Protein AF-A0A960U113-F1 (afdb_monomer_lite)

Secondary structure (DSSP, 8-state):
--HHHHHHHHHHHHHHHHH-TT---EEEE-GGGGGGGGT--S-SEEEETTS-HHHHHHHHHHT--SEEE---SS-HHHHHHHHHHT-SEEEEES--HHHHTT-SEEE---TTS-HHHHHHHHHGGGSTTPPPPPTTGGGGSS-GGGS-S--TT--TT--SEEEEE---SSGGGPPPHHHHHHHHHHHHHSSSPPEEE---STTHHHHHHHHHHH--TTEEE-TTT--HHHHHHHHTTEEEEEE-SSGGGG-

pLDDT: mean 89.94, std 7.11, range [62.16, 97.88]

Sequence (251 aa):
GGMGDLLLLLPAAIRVKRALPDARLTLVGERRNRAVTSFTSVFDEVLCYDDGPIKFLRELRRRQFDVVVDTEQFHYSSSIFALLSGAPVRIGFKIMPARNELYTHLVDYPMDRHETRAFEGLIEPLCEGAARVSNEDFRGLIDTSKLPEEVPGLTNDDRGLLTVFPYGGAREKAWPAGRWAEIVRRLLASGEGTVVLVGGGDSSELARDVMQAVNDPRVVNLVDRLSLAQTAAVLARTALYVGCDTGVTHL

Radius of gyration: 20.35 Å; chains: 1; bounding box: 47×38×55 Å

Structure (mmCIF, N/CA/C/O backbone):
data_AF-A0A960U113-F1
#
_entry.id   AF-A0A960U113-F1
#
loop_
_atom_site.group_PDB
_atom_site.id
_atom_site.type_symbol
_atom_site.label_atom_id
_atom_site.label_alt_id
_atom_site.label_comp_id
_atom_site.label_asym_id
_atom_site.label_entity_id
_atom_site.label_seq_id
_atom_site.pdbx_PDB_ins_code
_atom_site.Cartn_x
_atom_site.Cartn_y
_atom_site.Cartn_z
_atom_site.occupancy
_atom_site.B_iso_or_equiv
_atom_site.auth_seq_id
_atom_site.auth_comp_id
_atom_site.auth_asym_id
_atom_site.auth_atom_id
_atom_site.pdbx_PDB_model_num
ATOM 1 N N . GLY A 1 1 ? -0.681 5.224 7.755 1.00 73.81 1 GLY A N 1
ATOM 2 C CA . GLY A 1 1 ? 0.338 4.578 6.904 1.00 73.81 1 GLY A CA 1
ATOM 3 C C . GLY A 1 1 ? 0.194 4.878 5.417 1.00 73.81 1 GLY A C 1
ATOM 4 O O . GLY A 1 1 ? -0.863 5.299 4.947 1.00 73.81 1 GLY A O 1
ATOM 5 N N . GLY A 1 2 ? 1.289 4.684 4.682 1.00 82.75 2 GLY A N 1
ATOM 6 C CA . GLY A 1 2 ? 1.352 4.808 3.225 1.00 82.75 2 GLY A CA 1
ATOM 7 C C . GLY A 1 2 ? 0.784 3.584 2.496 1.00 82.75 2 GLY A C 1
ATOM 8 O O . GLY A 1 2 ? 0.116 2.734 3.078 1.00 82.75 2 GLY A O 1
ATOM 9 N N . MET A 1 3 ? 1.049 3.482 1.191 1.00 84.38 3 MET A N 1
ATOM 10 C CA . MET A 1 3 ? 0.598 2.343 0.378 1.00 84.38 3 MET A CA 1
ATOM 11 C C . MET A 1 3 ? 1.260 1.018 0.786 1.00 84.38 3 MET A C 1
ATOM 13 O O . MET A 1 3 ? 0.583 -0.004 0.792 1.00 84.38 3 MET A O 1
ATOM 17 N N . GLY A 1 4 ? 2.547 1.043 1.155 1.00 87.44 4 GLY A N 1
ATOM 18 C CA . GLY A 1 4 ? 3.269 -0.144 1.628 1.00 87.44 4 GLY A CA 1
ATOM 19 C C . GLY A 1 4 ? 2.614 -0.744 2.869 1.00 87.44 4 GLY A C 1
ATOM 20 O O . GLY A 1 4 ? 2.205 -1.897 2.838 1.00 87.44 4 GLY A O 1
ATOM 21 N N . ASP A 1 5 ? 2.387 0.070 3.904 1.00 89.81 5 ASP A N 1
ATOM 22 C CA . ASP A 1 5 ? 1.706 -0.366 5.133 1.00 89.81 5 ASP A CA 1
ATOM 23 C C . ASP A 1 5 ? 0.333 -0.984 4.845 1.00 89.81 5 ASP A C 1
ATOM 25 O O . ASP A 1 5 ? -0.037 -1.999 5.428 1.00 89.81 5 ASP A O 1
ATOM 29 N N . LEU A 1 6 ? -0.419 -0.407 3.903 1.00 89.69 6 LEU A N 1
ATOM 30 C CA . LEU A 1 6 ? -1.721 -0.937 3.512 1.00 89.69 6 LEU A CA 1
ATOM 31 C C . LEU A 1 6 ? -1.620 -2.317 2.846 1.00 89.69 6 LEU A C 1
ATOM 33 O O . LEU A 1 6 ? -2.443 -3.183 3.132 1.00 89.69 6 LEU A O 1
ATOM 37 N N . LEU A 1 7 ? -0.623 -2.545 1.987 1.00 88.88 7 LEU A N 1
ATOM 38 C CA . LEU A 1 7 ? -0.368 -3.865 1.398 1.00 88.88 7 LEU A CA 1
ATOM 39 C C . LEU A 1 7 ? 0.046 -4.875 2.474 1.00 88.88 7 LEU A C 1
ATOM 41 O O . LEU A 1 7 ? -0.446 -6.003 2.488 1.00 88.88 7 LEU A O 1
ATOM 45 N N . LEU A 1 8 ? 0.868 -4.445 3.434 1.00 89.94 8 LEU A N 1
ATOM 46 C CA . LEU A 1 8 ? 1.281 -5.261 4.576 1.00 89.94 8 LEU A CA 1
ATOM 47 C C . LEU A 1 8 ? 0.130 -5.571 5.548 1.00 89.94 8 LEU A C 1
ATOM 49 O O . LEU A 1 8 ? 0.218 -6.558 6.281 1.00 89.94 8 LEU A O 1
ATOM 53 N N . LEU A 1 9 ? -0.944 -4.773 5.531 1.00 91.75 9 LEU A N 1
ATOM 54 C CA . LEU A 1 9 ? -2.175 -4.975 6.300 1.00 91.75 9 LEU A CA 1
ATOM 55 C C . LEU A 1 9 ? -3.132 -5.998 5.661 1.00 91.75 9 LEU A C 1
ATOM 57 O O . LEU A 1 9 ? -3.927 -6.611 6.379 1.00 91.75 9 LEU A O 1
ATOM 61 N N . LEU A 1 10 ? -3.072 -6.222 4.342 1.00 90.44 10 LEU A N 1
ATOM 62 C CA . LEU A 1 10 ? -4.001 -7.125 3.640 1.00 90.44 10 LEU A CA 1
ATOM 63 C C . LEU A 1 10 ? -4.072 -8.546 4.233 1.00 90.44 10 LEU A C 1
ATOM 65 O O . LEU A 1 10 ? -5.190 -9.038 4.405 1.00 90.44 10 LEU A O 1
ATOM 69 N N . PRO A 1 11 ? -2.954 -9.200 4.615 1.00 88.94 11 PRO A N 1
ATOM 70 C CA . PRO A 1 11 ? -2.995 -10.494 5.300 1.00 88.94 11 PRO A CA 1
ATOM 71 C C . PRO A 1 11 ? -3.867 -10.475 6.562 1.00 88.94 11 PRO A C 1
ATOM 73 O O . PRO A 1 11 ? -4.734 -11.330 6.747 1.00 88.94 11 PRO A O 1
ATOM 76 N N . ALA A 1 12 ? -3.692 -9.464 7.414 1.00 91.06 12 ALA A N 1
ATOM 77 C CA . ALA A 1 12 ? -4.476 -9.320 8.634 1.00 91.06 12 ALA A CA 1
ATOM 78 C C . ALA A 1 12 ? -5.967 -9.118 8.311 1.00 91.06 12 ALA A C 1
ATOM 80 O O . ALA A 1 12 ? -6.813 -9.799 8.889 1.00 91.06 12 ALA A O 1
ATOM 81 N N . ALA A 1 13 ? -6.296 -8.267 7.333 1.00 91.94 13 ALA A N 1
ATOM 82 C CA . ALA A 1 13 ? -7.678 -8.038 6.906 1.00 91.94 13 ALA A CA 1
ATOM 83 C C . ALA A 1 13 ? -8.359 -9.317 6.374 1.00 91.94 13 ALA A C 1
ATOM 85 O O . ALA A 1 13 ? -9.514 -9.593 6.701 1.00 91.94 13 ALA A O 1
ATOM 86 N N . ILE A 1 14 ? -7.641 -10.143 5.608 1.00 89.06 14 ILE A N 1
ATOM 87 C CA . ILE A 1 14 ? -8.163 -11.427 5.113 1.00 89.06 14 ILE A CA 1
ATOM 88 C C . ILE A 1 14 ? -8.381 -12.409 6.250 1.00 89.06 14 ILE A C 1
ATOM 90 O O . ILE A 1 14 ? -9.388 -13.115 6.259 1.00 89.06 14 ILE A O 1
ATOM 94 N N . ARG A 1 15 ? -7.470 -12.456 7.227 1.00 90.19 15 ARG A N 1
ATOM 95 C CA . ARG A 1 15 ? -7.655 -13.305 8.404 1.00 90.19 15 ARG A CA 1
ATOM 96 C C . ARG A 1 15 ? -8.909 -12.911 9.181 1.00 90.19 15 ARG A C 1
ATOM 98 O O . ARG A 1 15 ? -9.653 -13.806 9.569 1.00 90.19 15 ARG A O 1
ATOM 105 N N . VAL A 1 16 ? -9.196 -11.612 9.308 1.00 92.88 16 VAL A N 1
ATOM 106 C CA . VAL A 1 16 ? -10.465 -11.141 9.888 1.00 92.88 16 VAL A CA 1
ATOM 107 C C . VAL A 1 16 ? -11.656 -11.641 9.070 1.00 92.88 16 VAL A C 1
ATOM 109 O O . VAL A 1 16 ? -12.562 -12.223 9.651 1.00 92.88 16 VAL A O 1
ATOM 112 N N . LYS A 1 17 ? -11.652 -11.508 7.736 1.00 90.12 17 LYS A N 1
ATOM 113 C CA . LYS A 1 17 ? -12.734 -12.044 6.881 1.00 90.12 17 LYS A CA 1
ATOM 114 C C . LYS A 1 17 ? -12.884 -13.568 6.975 1.00 90.12 17 LYS A C 1
ATOM 116 O O . LYS A 1 17 ? -13.991 -14.071 6.864 1.00 90.12 17 LYS A O 1
ATOM 121 N N . ARG A 1 18 ? -11.800 -14.321 7.188 1.00 88.56 18 ARG A N 1
ATOM 122 C CA . ARG A 1 18 ? -11.860 -15.781 7.400 1.00 88.56 18 ARG A CA 1
ATOM 123 C C . ARG A 1 18 ? -12.454 -16.139 8.761 1.00 88.56 18 ARG A C 1
ATOM 125 O O . ARG A 1 18 ? -13.239 -17.076 8.843 1.00 88.56 18 ARG A O 1
ATOM 132 N N . ALA A 1 19 ? -12.065 -15.415 9.808 1.00 91.44 19 ALA A N 1
ATOM 133 C CA . ALA A 1 19 ? -12.567 -15.620 11.164 1.00 91.44 19 ALA A CA 1
ATOM 134 C C . ALA A 1 19 ? -14.031 -15.174 11.310 1.00 91.44 19 ALA A C 1
ATOM 136 O O . ALA A 1 19 ? -14.809 -15.806 12.018 1.00 91.44 19 ALA A O 1
ATOM 137 N N . LEU A 1 20 ? -14.397 -14.093 10.618 1.00 93.12 20 LEU A N 1
ATOM 138 C CA . LEU A 1 20 ? -15.696 -13.433 10.680 1.00 93.12 20 LEU A CA 1
ATOM 139 C C . LEU A 1 20 ? -16.220 -13.180 9.249 1.00 93.12 20 LEU A C 1
ATOM 141 O O . LEU A 1 20 ? -16.143 -12.048 8.762 1.00 93.12 20 LEU A O 1
ATOM 145 N N . PRO A 1 21 ? -16.751 -14.207 8.554 1.00 91.31 21 PRO A N 1
ATOM 146 C CA . PRO A 1 21 ? -17.166 -14.101 7.147 1.00 91.31 21 PRO A CA 1
ATOM 147 C C . PRO A 1 21 ? -18.216 -13.023 6.869 1.00 91.31 21 PRO A C 1
ATOM 149 O O . PRO A 1 21 ? -18.162 -12.360 5.833 1.00 91.31 21 PRO A O 1
ATOM 152 N N . ASP A 1 22 ? -19.125 -12.803 7.819 1.00 94.25 22 ASP A N 1
ATOM 153 C CA . ASP A 1 22 ? -20.212 -11.827 7.696 1.00 94.25 22 ASP A CA 1
ATOM 154 C C . ASP A 1 22 ? -19.804 -10.409 8.134 1.00 94.25 22 ASP A C 1
ATOM 156 O O . ASP A 1 22 ? -20.589 -9.464 8.016 1.00 94.25 22 ASP A O 1
ATOM 160 N N . ALA A 1 23 ? -18.582 -10.224 8.650 1.00 94.75 23 ALA A N 1
ATOM 161 C CA . ALA A 1 23 ? -18.126 -8.915 9.099 1.00 94.75 23 ALA A CA 1
ATOM 162 C C . ALA A 1 23 ? -17.926 -7.967 7.915 1.00 94.75 23 ALA A C 1
ATOM 164 O O . ALA A 1 23 ? -17.256 -8.294 6.932 1.00 94.75 23 ALA A O 1
ATOM 165 N N . ARG A 1 24 ? -18.441 -6.741 8.039 1.00 96.06 24 ARG A N 1
ATOM 166 C CA . ARG A 1 24 ? -18.187 -5.660 7.084 1.00 96.06 24 ARG A CA 1
ATOM 167 C C . ARG A 1 24 ? -16.920 -4.901 7.470 1.00 96.06 24 ARG A C 1
ATOM 169 O O . ARG A 1 24 ? -16.885 -4.215 8.489 1.00 96.06 24 ARG A O 1
ATOM 176 N N . LEU A 1 25 ? -15.894 -4.972 6.632 1.00 96.06 25 LEU A N 1
ATOM 177 C CA . LEU A 1 25 ? -14.614 -4.302 6.822 1.00 96.06 25 LEU A CA 1
ATOM 178 C C . LEU A 1 25 ? -14.610 -2.959 6.086 1.00 96.06 25 LEU A C 1
ATOM 180 O O . LEU A 1 25 ? -14.693 -2.898 4.861 1.00 96.06 25 LEU A O 1
ATOM 184 N N . THR A 1 26 ? -14.476 -1.869 6.843 1.00 96.56 26 THR A N 1
ATOM 185 C CA . THR A 1 26 ? -14.252 -0.525 6.290 1.00 96.56 26 THR A CA 1
ATOM 186 C C . THR A 1 26 ? -12.805 -0.112 6.522 1.00 96.56 26 THR A C 1
ATOM 188 O O . THR A 1 26 ? -12.365 -0.034 7.666 1.00 96.56 26 THR A O 1
ATOM 191 N N . LEU A 1 27 ? -12.082 0.211 5.452 1.00 95.94 27 LEU A N 1
ATOM 192 C CA . LEU A 1 27 ? -10.762 0.826 5.543 1.00 95.94 27 LEU A CA 1
ATOM 193 C C . LEU A 1 27 ? -10.909 2.331 5.788 1.00 95.94 27 LEU A C 1
ATOM 195 O O . LEU A 1 27 ? -11.550 3.028 5.001 1.00 95.94 27 LEU A O 1
ATOM 199 N N . VAL A 1 28 ? -10.281 2.848 6.841 1.00 95.38 28 VAL A N 1
ATOM 200 C CA . VAL A 1 28 ? -10.133 4.293 7.059 1.00 95.38 28 VAL A CA 1
ATOM 201 C C . VAL A 1 28 ? -8.733 4.715 6.615 1.00 95.38 28 VAL A C 1
ATOM 203 O O . VAL A 1 28 ? -7.749 4.145 7.072 1.00 95.38 28 VAL A O 1
ATOM 206 N N . GLY A 1 29 ? -8.630 5.702 5.724 1.00 93.94 29 GLY A N 1
ATOM 207 C CA . GLY A 1 29 ? -7.343 6.145 5.172 1.00 93.94 29 GLY A CA 1
ATOM 208 C C . GLY A 1 29 ? -7.440 7.453 4.392 1.00 93.94 29 GLY A C 1
ATOM 209 O O . GLY A 1 29 ? -8.393 8.208 4.560 1.00 93.94 29 GLY A O 1
ATOM 210 N N . GLU A 1 30 ? -6.472 7.724 3.523 1.00 92.75 30 GLU A N 1
ATOM 211 C CA . GLU A 1 30 ? -6.478 8.881 2.616 1.00 92.75 30 GLU A CA 1
ATOM 212 C C . GLU A 1 30 ? -7.134 8.533 1.278 1.00 92.75 30 GLU A C 1
ATOM 214 O O . GLU A 1 30 ? -7.287 7.358 0.930 1.00 92.75 30 GLU A O 1
ATOM 219 N N . ARG A 1 31 ? -7.466 9.535 0.456 1.00 91.44 31 ARG A N 1
ATOM 220 C CA . ARG A 1 31 ? -7.994 9.320 -0.903 1.00 91.44 31 ARG A CA 1
ATOM 221 C C . ARG A 1 31 ? -7.093 8.421 -1.736 1.00 91.44 31 ARG A C 1
ATOM 223 O O . ARG A 1 31 ? -7.595 7.569 -2.467 1.00 91.44 31 ARG A O 1
ATOM 230 N N . ARG A 1 32 ? -5.770 8.556 -1.590 1.00 87.12 32 ARG A N 1
ATOM 231 C CA . ARG A 1 32 ? -4.799 7.696 -2.288 1.00 87.12 32 ARG A CA 1
ATOM 232 C C . ARG A 1 32 ? -4.942 6.216 -1.927 1.00 87.12 32 ARG A C 1
ATOM 234 O O . ARG A 1 32 ? -4.656 5.367 -2.762 1.00 87.12 32 ARG A O 1
ATOM 241 N N . ASN A 1 33 ? -5.430 5.891 -0.727 1.00 89.31 33 ASN A N 1
ATOM 242 C CA . ASN A 1 33 ? -5.651 4.508 -0.313 1.00 89.31 33 ASN A CA 1
ATOM 243 C C . ASN A 1 33 ? -6.887 3.887 -0.976 1.00 89.31 33 ASN A C 1
ATOM 245 O O . ASN A 1 33 ? -6.958 2.664 -1.046 1.00 89.31 33 ASN A O 1
ATOM 249 N N . ARG A 1 34 ? -7.826 4.678 -1.533 1.00 90.00 34 ARG A N 1
ATOM 250 C CA . ARG A 1 34 ? -8.970 4.129 -2.293 1.00 90.00 34 ARG A CA 1
ATOM 251 C C . ARG A 1 34 ? -8.518 3.254 -3.451 1.00 90.00 34 ARG A C 1
ATOM 253 O O . ARG A 1 34 ? -9.199 2.293 -3.773 1.00 90.00 34 ARG A O 1
ATOM 260 N N . ALA A 1 35 ? -7.364 3.557 -4.041 1.00 86.62 35 ALA A N 1
ATOM 261 C CA . ALA A 1 35 ? -6.828 2.790 -5.152 1.00 86.62 35 ALA A CA 1
ATOM 262 C C . ALA A 1 35 ? -6.578 1.310 -4.801 1.00 86.62 35 ALA A C 1
ATOM 264 O O . ALA A 1 35 ? -6.550 0.489 -5.710 1.00 86.62 35 ALA A O 1
ATOM 265 N N . VAL A 1 36 ? -6.480 0.938 -3.516 1.00 84.44 36 VAL A N 1
ATOM 266 C CA . VAL A 1 36 ? -6.348 -0.467 -3.098 1.00 84.44 36 VAL A CA 1
ATOM 267 C C . VAL A 1 36 ? -7.521 -1.331 -3.572 1.00 84.44 36 VAL A C 1
ATOM 269 O O . VAL A 1 36 ? -7.334 -2.482 -3.950 1.00 84.44 36 VAL A O 1
ATOM 272 N N . THR A 1 37 ? -8.736 -0.774 -3.638 1.00 84.62 37 THR A N 1
ATOM 273 C CA . THR A 1 37 ? -9.937 -1.534 -4.024 1.00 84.62 37 THR A CA 1
ATOM 274 C C . THR A 1 37 ? -9.925 -1.965 -5.489 1.00 84.62 37 THR A C 1
ATOM 276 O O . THR A 1 37 ? -10.708 -2.833 -5.877 1.00 84.62 37 THR A O 1
ATOM 279 N N . SER A 1 38 ? -9.026 -1.392 -6.298 1.00 84.00 38 SER A N 1
ATOM 280 C CA . SER A 1 38 ? -8.829 -1.798 -7.692 1.00 84.00 38 SER A CA 1
ATOM 281 C C . SER A 1 38 ? -8.214 -3.189 -7.832 1.00 84.00 38 SER A C 1
ATOM 283 O O . SER A 1 38 ? -8.327 -3.787 -8.893 1.00 84.00 38 SER A O 1
ATOM 285 N N . PHE A 1 39 ? -7.609 -3.725 -6.771 1.00 84.25 39 PHE A N 1
ATOM 286 C CA . PHE A 1 39 ? -6.928 -5.016 -6.815 1.00 84.25 39 PHE A CA 1
ATOM 287 C C . PHE A 1 39 ? -7.182 -5.896 -5.589 1.00 84.25 39 PHE A C 1
ATOM 289 O O . PHE A 1 39 ? -6.603 -6.965 -5.477 1.00 84.25 39 PHE A O 1
ATOM 296 N N . THR A 1 40 ? -8.056 -5.501 -4.662 1.00 86.69 40 THR A N 1
ATOM 297 C CA . THR A 1 40 ? -8.522 -6.388 -3.587 1.00 86.69 40 THR A CA 1
ATOM 298 C C . THR A 1 40 ? -10.006 -6.174 -3.302 1.00 86.69 40 THR A C 1
ATOM 300 O O . THR A 1 40 ? -10.554 -5.093 -3.518 1.00 86.69 40 THR A O 1
ATOM 303 N N . SER A 1 41 ? -10.689 -7.224 -2.856 1.00 87.50 41 SER A N 1
ATOM 304 C CA . SER A 1 41 ? -12.091 -7.211 -2.407 1.00 87.50 41 SER A CA 1
ATOM 305 C C . SER A 1 41 ? -12.235 -7.340 -0.889 1.00 87.50 41 SER A C 1
ATOM 307 O O . SER A 1 41 ? -13.357 -7.401 -0.399 1.00 87.50 41 SER A O 1
ATOM 309 N N . VAL A 1 42 ? -11.129 -7.385 -0.135 1.00 89.94 42 VAL A N 1
ATOM 310 C CA . VAL A 1 42 ? -11.179 -7.649 1.314 1.00 89.94 42 VAL A CA 1
ATOM 311 C C . VAL A 1 42 ? -11.918 -6.557 2.098 1.00 89.94 42 VAL A C 1
ATOM 313 O O . VAL A 1 42 ? -12.576 -6.849 3.096 1.00 89.94 42 VAL A O 1
ATOM 316 N N . PHE A 1 43 ? -11.829 -5.308 1.637 1.00 93.06 43 PHE A N 1
ATOM 317 C CA . PHE A 1 43 ? -12.534 -4.172 2.221 1.00 93.06 43 PHE A CA 1
ATOM 318 C C . PHE A 1 43 ? -13.830 -3.917 1.455 1.00 93.06 43 PHE A C 1
ATOM 320 O O . PHE A 1 43 ? -13.805 -3.668 0.250 1.00 93.06 43 PHE A O 1
ATOM 327 N N . ASP A 1 44 ? -14.953 -3.910 2.168 1.00 93.62 44 ASP A N 1
ATOM 328 C CA . ASP A 1 44 ? -16.267 -3.601 1.600 1.00 93.62 44 ASP A CA 1
ATOM 329 C C . ASP A 1 44 ? -16.405 -2.106 1.290 1.00 93.62 44 ASP A C 1
ATOM 331 O O . ASP A 1 44 ? -17.213 -1.695 0.458 1.00 93.62 44 ASP A O 1
ATOM 335 N N . GLU A 1 45 ? -15.636 -1.267 1.988 1.00 93.56 45 GLU A N 1
ATOM 336 C CA . GLU A 1 45 ? -15.686 0.176 1.817 1.00 93.56 45 GLU A CA 1
ATOM 337 C C . GLU A 1 45 ? -14.389 0.877 2.226 1.00 93.56 45 GLU A C 1
ATOM 339 O O . GLU A 1 45 ? -13.665 0.414 3.106 1.00 93.56 45 GLU A O 1
ATOM 344 N N . VAL A 1 46 ? -14.134 2.045 1.629 1.00 94.75 46 VAL A N 1
ATOM 345 C CA . VAL A 1 46 ? -13.064 2.960 2.045 1.00 94.75 46 VAL A CA 1
ATOM 346 C C . VAL A 1 46 ? -13.661 4.301 2.461 1.00 94.75 46 VAL A C 1
ATOM 348 O O . VAL A 1 46 ? -14.341 4.967 1.669 1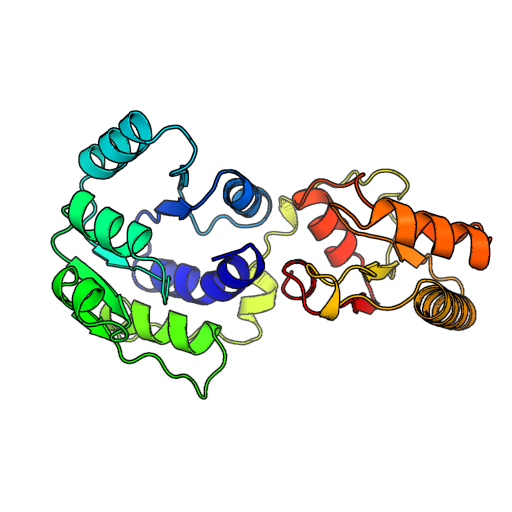.00 94.75 46 VAL A O 1
ATOM 351 N N . LEU A 1 47 ? -13.380 4.716 3.693 1.00 95.19 47 LEU A N 1
ATOM 352 C CA . LEU A 1 47 ? -13.752 6.010 4.247 1.00 95.19 47 LEU A CA 1
ATOM 353 C C . LEU A 1 47 ? -12.506 6.897 4.351 1.00 95.19 47 LEU A C 1
ATOM 355 O O . LEU A 1 47 ? -11.583 6.603 5.108 1.00 95.19 47 LEU A O 1
ATOM 359 N N . CYS A 1 48 ? -12.487 7.995 3.597 1.00 95.31 48 CYS A N 1
ATOM 360 C CA . CYS A 1 48 ? -11.316 8.861 3.518 1.00 95.31 48 CYS A CA 1
ATOM 361 C C . CYS A 1 48 ? -11.414 10.049 4.474 1.00 95.31 48 CYS A C 1
ATOM 363 O O . CYS A 1 48 ? -12.388 10.804 4.422 1.00 95.31 48 CYS A O 1
ATOM 365 N N . TYR A 1 49 ? -10.414 10.236 5.336 1.00 93.69 49 TYR A N 1
ATOM 366 C CA . TYR A 1 49 ? -10.418 11.343 6.302 1.00 93.69 49 TYR A CA 1
ATOM 367 C C . TYR A 1 49 ? -10.087 12.702 5.671 1.00 93.69 49 TYR A C 1
ATOM 369 O O . TYR A 1 49 ? -10.460 13.749 6.199 1.00 93.69 49 TYR A O 1
ATOM 377 N N . ASP A 1 50 ? -9.447 12.694 4.505 1.00 93.69 50 ASP A N 1
ATOM 378 C CA . ASP A 1 50 ? -9.133 13.856 3.676 1.00 93.69 50 ASP A CA 1
ATOM 379 C C . ASP A 1 50 ? -10.276 14.237 2.707 1.00 93.69 50 ASP A C 1
ATOM 381 O O . ASP A 1 50 ? -10.162 15.220 1.978 1.00 93.69 50 ASP A O 1
ATOM 385 N N . ASP A 1 51 ? -11.440 13.565 2.740 1.00 91.25 51 ASP A N 1
ATOM 386 C CA . ASP A 1 51 ? -12.680 13.963 2.026 1.00 91.25 51 ASP A CA 1
ATOM 387 C C . ASP A 1 51 ? -13.452 15.118 2.706 1.00 91.25 51 ASP A C 1
ATOM 389 O O . ASP A 1 51 ? -14.597 15.420 2.356 1.00 91.25 51 ASP A O 1
ATOM 393 N N . GLY A 1 52 ? -12.812 15.785 3.666 1.00 93.12 52 GLY A N 1
ATOM 394 C CA . GLY A 1 52 ? -13.360 16.885 4.450 1.00 93.12 52 GLY A CA 1
ATOM 395 C C . GLY A 1 52 ? -13.701 16.440 5.879 1.00 93.12 52 GLY A C 1
ATOM 396 O O . GLY A 1 52 ? -14.487 15.506 6.058 1.00 93.12 52 GLY A O 1
ATOM 397 N N . PRO A 1 53 ? -13.179 17.122 6.915 1.00 90.75 53 PRO A N 1
ATOM 398 C CA . PRO A 1 53 ? -13.195 16.616 8.291 1.00 90.75 53 PRO A CA 1
ATOM 399 C C . PRO A 1 53 ? -14.608 16.440 8.860 1.00 90.75 53 PRO A C 1
ATOM 401 O O . PRO A 1 53 ? -14.901 15.429 9.490 1.00 90.75 53 PRO A O 1
ATOM 404 N N . ILE A 1 54 ? -15.522 17.379 8.591 1.00 94.38 54 ILE A N 1
ATOM 405 C CA . ILE A 1 54 ? -16.908 17.314 9.088 1.00 94.38 54 ILE A CA 1
ATOM 406 C C . ILE A 1 54 ? -17.654 16.131 8.462 1.00 94.38 54 ILE A C 1
ATOM 408 O O . ILE A 1 54 ? -18.329 15.374 9.160 1.00 94.38 54 ILE A O 1
ATOM 412 N N . LYS A 1 55 ? -17.516 15.956 7.142 1.00 95.19 55 LYS A N 1
ATOM 413 C CA . LYS A 1 55 ? -18.136 14.848 6.408 1.00 95.19 55 LYS A CA 1
ATOM 414 C C . LYS A 1 55 ? -17.597 13.514 6.914 1.00 95.19 55 LYS A C 1
ATOM 416 O O . LYS A 1 55 ? -18.389 12.627 7.219 1.00 95.19 55 LYS A O 1
ATOM 421 N N . PHE A 1 56 ? -16.276 13.400 7.040 1.00 96.25 56 PHE A N 1
ATOM 422 C CA . PHE A 1 56 ? -15.616 12.208 7.555 1.00 96.25 56 PHE A CA 1
ATOM 423 C C . PHE A 1 56 ? -16.125 11.833 8.950 1.00 96.25 56 PHE A C 1
ATOM 425 O O . PHE A 1 56 ? -16.628 10.728 9.122 1.00 96.25 56 PHE A O 1
ATOM 432 N N . LEU A 1 57 ? -16.080 12.756 9.917 1.00 95.38 57 LEU A N 1
ATOM 433 C CA . LEU A 1 57 ? -16.514 12.489 11.293 1.00 95.38 57 LEU A CA 1
ATOM 434 C C . LEU A 1 57 ? -17.998 12.112 11.376 1.00 95.38 57 LEU A C 1
ATOM 436 O O . LEU A 1 57 ? -18.368 11.209 12.128 1.00 95.38 57 LEU A O 1
ATOM 440 N N . ARG A 1 58 ? -18.848 12.760 10.570 1.00 95.56 58 ARG A N 1
ATOM 441 C CA . ARG A 1 58 ? -20.274 12.427 10.490 1.00 95.56 58 ARG A CA 1
ATOM 442 C C . ARG A 1 58 ? -20.486 11.001 9.984 1.00 95.56 58 ARG A C 1
ATOM 444 O O . ARG A 1 58 ? -21.247 10.255 10.592 1.00 95.56 58 ARG A O 1
ATOM 451 N N . GLU A 1 59 ? -19.825 10.614 8.892 1.00 96.19 59 GLU A N 1
ATOM 452 C CA . GLU A 1 59 ? -19.937 9.250 8.362 1.00 96.19 59 GLU A CA 1
ATOM 453 C C . GLU A 1 59 ? -19.308 8.217 9.301 1.00 96.19 59 GLU A C 1
ATOM 455 O O . GLU A 1 59 ? -19.878 7.143 9.475 1.00 96.19 59 GLU A O 1
ATOM 460 N N . LEU A 1 60 ? -18.185 8.546 9.944 1.00 96.25 60 LEU A N 1
ATOM 461 C CA . LEU A 1 60 ? -17.506 7.688 10.912 1.00 96.25 60 LEU A CA 1
ATOM 462 C C . LEU A 1 60 ? -18.430 7.337 12.087 1.00 96.25 60 LEU A C 1
ATOM 464 O O . LEU A 1 60 ? -18.578 6.164 12.418 1.00 96.25 60 LEU A O 1
ATOM 468 N N . ARG A 1 61 ? -19.105 8.334 12.678 1.00 95.12 61 ARG A N 1
ATOM 469 C CA . ARG A 1 61 ? -20.021 8.118 13.810 1.00 95.12 61 ARG A CA 1
ATOM 470 C C . ARG A 1 61 ? -21.317 7.419 13.394 1.00 95.12 61 ARG A C 1
ATOM 472 O O . ARG A 1 61 ? -21.820 6.575 14.130 1.00 95.12 61 ARG A O 1
ATOM 479 N N . ARG A 1 62 ? -21.862 7.754 12.217 1.00 96.19 62 ARG A N 1
ATOM 480 C CA . ARG A 1 62 ? -23.148 7.223 11.725 1.00 96.19 62 ARG A CA 1
ATOM 481 C C . ARG A 1 62 ? -23.118 5.717 11.455 1.00 96.19 62 ARG A C 1
ATOM 483 O O . ARG A 1 62 ? -24.164 5.083 11.498 1.00 96.19 62 ARG A O 1
ATOM 490 N N . ARG A 1 63 ? -21.946 5.153 11.159 1.00 94.44 63 ARG A N 1
ATOM 491 C CA . ARG A 1 63 ? -21.782 3.727 10.828 1.00 94.44 63 ARG A CA 1
ATOM 492 C C . ARG A 1 63 ? -21.902 2.783 12.015 1.00 94.44 63 ARG A C 1
ATOM 494 O O . ARG A 1 63 ? -22.119 1.607 11.773 1.00 94.44 63 ARG A O 1
ATOM 501 N N . GLN A 1 64 ? -21.765 3.288 13.244 1.00 95.12 64 GLN A N 1
ATOM 502 C CA . GLN A 1 64 ? -21.871 2.493 14.473 1.00 95.12 64 GLN A CA 1
ATOM 503 C C . GLN A 1 64 ? -20.999 1.225 14.440 1.00 95.12 64 GLN A C 1
ATOM 505 O O . GLN A 1 64 ? -21.504 0.116 14.546 1.00 95.12 64 GLN A O 1
ATOM 510 N N . PHE A 1 65 ? -19.687 1.393 14.260 1.00 97.88 65 PHE A N 1
ATOM 511 C CA . PHE A 1 65 ? -18.749 0.269 14.242 1.00 97.88 65 PHE A CA 1
ATOM 512 C C . PHE A 1 65 ? -18.739 -0.492 15.575 1.00 97.88 65 PHE A C 1
ATOM 514 O O . PHE A 1 65 ? -18.703 0.134 16.633 1.00 97.88 65 PHE A O 1
ATOM 521 N N . ASP A 1 66 ? -18.686 -1.823 15.524 1.00 97.69 66 ASP A N 1
ATOM 522 C CA . ASP A 1 66 ? -18.526 -2.671 16.715 1.00 97.69 66 ASP A CA 1
ATOM 523 C C . ASP A 1 66 ? -17.076 -2.680 17.216 1.00 97.69 66 ASP A C 1
ATOM 525 O O . ASP A 1 66 ? -16.804 -2.644 18.420 1.00 97.69 66 ASP A O 1
ATOM 529 N N . VAL A 1 67 ? -16.133 -2.690 16.270 1.00 97.88 67 VAL A N 1
ATOM 530 C CA . VAL A 1 67 ? -14.698 -2.781 16.526 1.00 97.88 67 VAL A CA 1
ATOM 531 C C . VAL A 1 67 ? -13.942 -1.795 15.640 1.00 97.88 67 VAL A C 1
ATOM 533 O O . VAL A 1 67 ? -14.178 -1.720 14.435 1.00 97.88 67 VAL A O 1
ATOM 536 N N . VAL A 1 68 ? -12.988 -1.076 16.228 1.00 97.81 68 VAL A N 1
ATOM 537 C CA . VAL A 1 68 ? -11.931 -0.362 15.503 1.00 97.81 68 VAL A CA 1
ATOM 538 C C . VAL A 1 68 ? -10.590 -0.998 15.826 1.00 97.81 68 VAL A C 1
ATOM 540 O O . VAL A 1 68 ? -10.252 -1.177 16.994 1.00 97.81 68 VAL A O 1
ATOM 543 N N . VAL A 1 69 ? -9.814 -1.284 14.785 1.00 97.50 69 VAL A N 1
ATOM 544 C CA . VAL A 1 69 ? -8.407 -1.671 14.891 1.00 97.50 69 VAL A CA 1
ATOM 545 C C . VAL A 1 69 ? -7.576 -0.528 14.319 1.00 97.50 69 VAL A C 1
ATOM 547 O O . VAL A 1 69 ? -7.613 -0.287 13.114 1.00 97.50 69 VAL A O 1
ATOM 550 N N . ASP A 1 70 ? -6.877 0.208 15.182 1.00 96.19 70 ASP A N 1
ATOM 551 C CA . ASP A 1 70 ? -5.962 1.263 14.754 1.00 96.19 70 ASP A CA 1
ATOM 552 C C . ASP A 1 70 ? -4.581 0.669 14.457 1.00 96.19 70 ASP A C 1
ATOM 554 O O . ASP A 1 70 ? -3.849 0.265 15.362 1.00 96.19 70 ASP A O 1
ATOM 558 N N . THR A 1 71 ? -4.243 0.618 13.171 1.00 94.50 71 THR A N 1
ATOM 559 C CA . THR A 1 71 ? -2.988 0.058 12.656 1.00 94.50 71 THR A CA 1
ATOM 560 C C . THR A 1 71 ? -1.862 1.088 12.592 1.00 94.50 71 THR A C 1
ATOM 562 O O . THR A 1 71 ? -0.777 0.777 12.117 1.00 94.50 71 THR A O 1
ATOM 565 N N . GLU A 1 72 ? -2.105 2.326 13.018 1.00 92.19 72 GLU A N 1
ATOM 566 C CA . GLU A 1 72 ? -1.114 3.396 13.039 1.00 92.19 72 GLU A CA 1
ATOM 567 C C . GLU A 1 72 ? -0.315 3.395 14.355 1.00 92.19 72 GLU A C 1
ATOM 569 O O . GLU A 1 72 ? -0.848 3.142 15.442 1.00 92.19 72 GLU A O 1
ATOM 574 N N . GLN A 1 73 ? 0.980 3.697 14.293 1.00 87.12 73 GLN A N 1
ATOM 575 C CA . GLN A 1 73 ? 1.908 3.560 15.420 1.00 87.12 73 GLN A CA 1
ATOM 576 C C . GLN A 1 73 ? 2.180 4.887 16.134 1.00 87.12 73 GLN A C 1
ATOM 578 O O . GLN A 1 73 ? 2.391 4.896 17.352 1.00 87.12 73 GLN A O 1
ATOM 583 N N . PHE A 1 74 ? 2.113 6.018 15.427 1.00 85.81 74 PHE A N 1
ATOM 584 C CA . PHE A 1 74 ? 2.598 7.285 15.989 1.00 85.81 74 PHE A CA 1
ATOM 585 C C . PHE A 1 74 ? 1.633 8.460 15.843 1.00 85.81 74 PHE A C 1
ATOM 587 O O . PHE A 1 74 ? 1.646 9.364 16.681 1.00 85.81 74 PHE A O 1
ATOM 594 N N . HIS A 1 75 ? 0.764 8.472 14.832 1.00 88.62 75 HIS A N 1
ATOM 595 C CA . HIS A 1 75 ? -0.130 9.611 14.632 1.00 88.62 75 HIS A CA 1
ATOM 596 C C . HIS A 1 75 ? -1.304 9.626 15.631 1.00 88.62 75 HIS A C 1
ATOM 598 O O . HIS A 1 75 ? -2.045 8.661 15.788 1.00 88.62 75 HIS A O 1
ATOM 604 N N . TYR A 1 76 ? -1.516 10.769 16.291 1.00 91.31 76 TYR A N 1
ATOM 605 C CA . TYR A 1 76 ? -2.638 10.969 17.223 1.00 91.31 76 TYR A CA 1
ATOM 606 C C . TYR A 1 76 ? -4.000 11.078 16.532 1.00 91.31 76 TYR A C 1
ATOM 608 O O . TYR A 1 76 ? -5.037 10.831 17.146 1.00 91.31 76 TYR A O 1
ATOM 616 N N . SER A 1 77 ? -4.019 11.475 15.259 1.00 92.12 77 SER A N 1
ATOM 617 C CA . SER A 1 77 ? -5.261 11.618 14.500 1.00 92.12 77 SER A CA 1
ATOM 618 C C . SER A 1 77 ? -6.024 10.296 14.434 1.00 92.12 77 SER A C 1
ATOM 620 O O . SER A 1 77 ? -7.224 10.285 14.694 1.00 92.12 77 SER A O 1
ATOM 622 N N . SER A 1 78 ? -5.337 9.180 14.179 1.00 93.50 78 SER A N 1
ATOM 623 C CA . SER A 1 78 ? -5.960 7.858 14.081 1.00 93.50 78 SER A CA 1
ATOM 624 C C . SER A 1 78 ? -6.572 7.403 15.411 1.00 93.50 78 SER A C 1
ATOM 626 O O . SER A 1 78 ? -7.716 6.948 15.432 1.00 93.50 78 SER A O 1
ATOM 628 N N . SER A 1 79 ? -5.889 7.646 16.536 1.00 95.06 79 SER A N 1
ATOM 629 C CA . SER A 1 79 ? -6.393 7.301 17.871 1.00 95.06 79 SER A CA 1
ATOM 630 C C . SER A 1 79 ? -7.620 8.137 18.249 1.00 95.06 79 SER A C 1
ATOM 632 O O . SER A 1 79 ? -8.574 7.637 18.847 1.00 95.06 79 SER A O 1
ATOM 634 N N . ILE A 1 80 ? -7.639 9.411 17.841 1.00 95.75 80 ILE A N 1
ATOM 635 C CA . ILE A 1 80 ? -8.806 10.285 17.998 1.00 95.75 80 ILE A CA 1
ATOM 636 C C . ILE A 1 80 ? -9.959 9.797 17.114 1.00 95.75 80 ILE A C 1
ATOM 638 O O . ILE A 1 80 ? -11.099 9.768 17.569 1.00 95.75 80 ILE A O 1
ATOM 642 N N . PHE A 1 81 ? -9.697 9.369 15.877 1.00 96.19 81 PHE A N 1
ATOM 643 C CA . PHE A 1 81 ? -10.730 8.793 15.014 1.00 96.19 81 PHE A CA 1
ATOM 644 C C . PHE A 1 81 ? -11.303 7.505 15.612 1.00 96.19 81 PHE A C 1
ATOM 646 O O . PHE A 1 81 ? -12.522 7.334 15.620 1.00 96.19 81 PHE A O 1
ATOM 653 N N . ALA A 1 82 ? -10.464 6.643 16.193 1.00 96.44 82 ALA A N 1
ATOM 654 C CA . ALA A 1 82 ? -10.927 5.460 16.908 1.00 96.44 82 ALA A CA 1
ATOM 655 C C . ALA A 1 82 ? -11.898 5.840 18.035 1.00 96.44 82 ALA A C 1
ATOM 657 O O . ALA A 1 82 ? -12.992 5.281 18.103 1.00 96.44 82 ALA A O 1
ATOM 658 N N . LEU A 1 83 ? -11.563 6.837 18.862 1.00 96.88 83 LEU A N 1
ATOM 659 C CA . LEU A 1 83 ? -12.470 7.340 19.900 1.00 96.88 83 LEU A CA 1
ATOM 660 C C . LEU A 1 83 ? -13.767 7.920 19.307 1.00 96.88 83 LEU A C 1
ATOM 662 O O . LEU A 1 83 ? -14.858 7.569 19.754 1.00 96.88 83 LEU A O 1
ATOM 666 N N . LEU A 1 84 ? -13.664 8.789 18.297 1.00 96.75 84 LEU A N 1
ATOM 667 C CA . LEU A 1 84 ? -14.802 9.498 17.699 1.00 96.75 84 LEU A CA 1
ATOM 668 C C . LEU A 1 84 ? -15.728 8.594 16.878 1.00 96.75 84 LEU A C 1
ATOM 670 O O . LEU A 1 84 ? -16.893 8.940 16.689 1.00 96.75 84 LEU A O 1
ATOM 674 N N . SER A 1 85 ? -15.265 7.421 16.438 1.00 97.19 85 SER A N 1
ATOM 675 C CA . SER A 1 85 ? -16.150 6.373 15.912 1.00 97.19 85 SER A CA 1
ATOM 676 C C . SER A 1 85 ? -17.194 5.946 16.955 1.00 97.19 85 SER A C 1
ATOM 678 O O . SER A 1 85 ? -18.339 5.629 16.624 1.00 97.19 85 SER A O 1
ATOM 680 N N . GLY A 1 86 ? -16.800 6.003 18.233 1.00 96.81 86 GLY A N 1
ATOM 681 C CA . GLY A 1 86 ? -17.510 5.505 19.402 1.00 96.81 86 GLY A CA 1
ATOM 682 C C . GLY A 1 86 ? -17.844 4.018 19.332 1.00 96.81 86 GLY A C 1
ATOM 683 O O . GLY A 1 86 ? -18.870 3.617 19.880 1.00 96.81 86 GLY A O 1
ATOM 684 N N . ALA A 1 87 ? -16.989 3.234 18.670 1.00 97.75 87 ALA A N 1
ATOM 685 C CA . ALA A 1 87 ? -17.005 1.783 18.759 1.00 97.75 87 ALA A CA 1
ATOM 686 C C . ALA A 1 87 ? -16.716 1.328 20.199 1.00 97.75 87 ALA A C 1
ATOM 688 O O . ALA A 1 87 ? -15.813 1.893 20.834 1.00 97.75 87 ALA A O 1
ATOM 689 N N . PRO A 1 88 ? -17.442 0.330 20.735 1.00 97.50 88 PRO A N 1
ATOM 690 C CA . PRO A 1 88 ? -17.216 -0.171 22.088 1.00 97.50 88 PRO A CA 1
ATOM 691 C C . PRO A 1 88 ? -15.845 -0.840 22.230 1.00 97.50 88 PRO A C 1
ATOM 693 O O . PRO A 1 88 ? -15.205 -0.679 23.268 1.00 97.50 88 PRO A O 1
ATOM 696 N N . VAL A 1 89 ? -15.362 -1.513 21.180 1.00 97.81 89 VAL A N 1
ATOM 697 C CA . VAL A 1 89 ? -14.028 -2.118 21.132 1.00 97.81 89 VAL A CA 1
ATOM 698 C C . VAL A 1 89 ? -13.123 -1.287 20.226 1.00 97.81 89 VAL A C 1
ATOM 700 O O . VAL A 1 89 ? -13.394 -1.070 19.050 1.00 97.81 89 VAL A O 1
ATOM 703 N N . ARG A 1 90 ? -12.020 -0.807 20.790 1.00 97.62 90 ARG A N 1
ATOM 704 C CA . ARG A 1 90 ? -10.955 -0.058 20.114 1.00 97.62 90 ARG A CA 1
ATOM 705 C C . ARG A 1 90 ? -9.623 -0.692 20.481 1.00 97.62 90 ARG A C 1
ATOM 707 O O . ARG A 1 90 ? -9.255 -0.664 21.661 1.00 97.62 90 ARG A O 1
ATOM 714 N N . ILE A 1 91 ? -8.962 -1.286 19.498 1.00 97.50 91 ILE A N 1
ATOM 715 C CA . ILE A 1 91 ? -7.688 -1.994 19.623 1.00 97.50 91 ILE A CA 1
ATOM 716 C C . ILE A 1 91 ? -6.597 -1.122 19.006 1.00 97.50 91 ILE A C 1
ATOM 718 O O . ILE A 1 91 ? -6.778 -0.617 17.900 1.00 97.50 91 ILE A O 1
ATOM 722 N N . GLY A 1 92 ? -5.476 -0.950 19.698 1.00 96.38 92 GLY A N 1
ATOM 723 C CA . GLY A 1 92 ? -4.337 -0.202 19.176 1.00 96.38 92 GLY A CA 1
ATOM 724 C C . GLY A 1 92 ? -3.027 -0.595 19.846 1.00 96.38 92 GLY A C 1
ATOM 725 O O . GLY A 1 92 ? -3.004 -1.301 20.858 1.00 96.38 92 GLY A O 1
ATOM 726 N N . PHE A 1 93 ? -1.920 -0.133 19.273 1.00 95.19 93 PHE A N 1
ATOM 727 C CA . PHE A 1 93 ? -0.598 -0.420 19.814 1.00 95.19 93 PHE A CA 1
ATOM 728 C C . PHE A 1 93 ? -0.299 0.362 21.099 1.00 95.19 93 PHE A C 1
ATOM 730 O O . PHE A 1 93 ? -0.536 1.570 21.186 1.00 95.19 93 PHE A O 1
ATOM 737 N N . LYS A 1 94 ? 0.307 -0.320 22.074 1.00 94.44 94 LYS A N 1
ATOM 738 C CA . LYS A 1 94 ? 0.776 0.243 23.343 1.00 94.44 94 LYS A CA 1
ATOM 739 C C . LYS A 1 94 ? 2.113 0.963 23.163 1.00 94.44 94 LYS A C 1
ATOM 741 O O . LYS A 1 94 ? 3.161 0.447 23.541 1.00 94.44 94 LYS A O 1
ATOM 746 N N . ILE A 1 95 ? 2.082 2.157 22.579 1.00 89.69 95 ILE A N 1
ATOM 747 C CA . ILE A 1 95 ? 3.305 2.914 22.251 1.00 89.69 95 ILE A CA 1
ATOM 748 C C . ILE A 1 95 ? 3.380 4.210 23.054 1.00 89.69 95 ILE A C 1
ATOM 750 O O . ILE A 1 95 ? 4.330 4.426 23.801 1.00 89.69 95 ILE A O 1
ATOM 754 N N . MET A 1 96 ? 2.369 5.075 22.933 1.00 90.19 96 MET A N 1
ATOM 755 C CA . MET A 1 96 ? 2.380 6.411 23.536 1.00 90.19 96 MET A CA 1
ATOM 756 C C . MET A 1 96 ? 1.258 6.540 24.570 1.00 90.19 96 MET A C 1
ATOM 758 O O . MET A 1 96 ? 0.106 6.309 24.202 1.00 90.19 96 MET A O 1
ATOM 762 N N . PRO A 1 97 ? 1.531 6.972 25.819 1.00 91.25 97 PRO A N 1
ATOM 763 C CA . PRO A 1 97 ? 0.515 7.058 26.874 1.00 91.25 97 PRO A CA 1
ATOM 764 C C . PRO A 1 97 ? -0.777 7.773 26.451 1.00 91.25 97 PRO A C 1
ATOM 766 O O . PRO A 1 97 ? -1.858 7.216 26.601 1.00 91.25 97 PRO A O 1
ATOM 769 N N . ALA A 1 98 ? -0.666 8.937 25.805 1.00 91.31 98 ALA A N 1
ATOM 770 C CA . ALA A 1 98 ? -1.826 9.711 25.359 1.00 91.31 98 ALA A CA 1
ATOM 771 C C . ALA A 1 98 ? -2.658 9.028 24.252 1.00 91.31 98 ALA A C 1
ATOM 773 O O . ALA A 1 98 ? -3.849 9.294 24.141 1.00 91.31 98 ALA A O 1
ATOM 774 N N . ARG A 1 99 ? -2.067 8.138 23.438 1.00 93.31 99 ARG A N 1
ATOM 775 C CA . ARG A 1 99 ? -2.834 7.293 22.501 1.00 93.31 99 ARG A CA 1
ATOM 776 C C . ARG A 1 99 ? -3.476 6.123 23.242 1.00 93.31 99 ARG A C 1
ATOM 778 O O . ARG A 1 99 ? -4.635 5.810 22.993 1.00 93.31 99 ARG A O 1
ATOM 785 N N . ASN A 1 100 ? -2.731 5.511 24.166 1.00 93.25 100 ASN A N 1
ATOM 786 C CA . ASN A 1 100 ? -3.154 4.321 24.901 1.00 93.25 100 ASN A CA 1
ATOM 787 C C . ASN A 1 100 ? -4.470 4.545 25.659 1.00 93.25 100 ASN A C 1
ATOM 789 O O . ASN A 1 100 ? -5.323 3.664 25.665 1.00 93.25 100 ASN A O 1
ATOM 793 N N . GLU A 1 101 ? -4.650 5.731 26.242 1.00 94.25 101 GLU A N 1
ATOM 794 C CA . GLU A 1 101 ? -5.871 6.121 26.965 1.00 94.25 101 GLU A CA 1
ATOM 795 C C . GLU A 1 101 ? -7.132 6.157 26.082 1.00 94.25 101 GLU A C 1
ATOM 797 O O . GLU A 1 101 ? -8.250 6.099 26.594 1.00 94.25 101 GLU A O 1
ATOM 802 N N . LEU A 1 102 ? -6.982 6.235 24.755 1.00 96.06 102 LEU A N 1
ATOM 803 C CA . LEU A 1 102 ? -8.106 6.286 23.815 1.00 96.06 102 LEU A CA 1
ATOM 804 C C . LEU A 1 102 ? -8.577 4.891 23.379 1.00 96.06 102 LEU A C 1
ATOM 806 O O . LEU A 1 102 ? -9.669 4.751 22.812 1.00 96.06 102 LEU A O 1
ATOM 810 N N . TYR A 1 103 ? -7.793 3.852 23.667 1.00 97.31 103 TYR A N 1
ATOM 811 C CA . TYR A 1 103 ? -8.104 2.469 23.324 1.00 97.31 103 TYR A CA 1
ATOM 812 C C . TYR A 1 103 ? -8.705 1.709 24.502 1.00 97.31 103 TYR A C 1
ATOM 814 O O . TYR A 1 103 ? -8.487 2.018 25.667 1.00 97.31 103 TYR A O 1
ATOM 822 N N . THR A 1 104 ? -9.477 0.679 24.176 1.00 97.00 104 THR A N 1
ATOM 823 C CA . THR A 1 104 ? -10.008 -0.276 25.165 1.00 97.00 104 THR A CA 1
ATOM 824 C C . THR A 1 104 ? -9.111 -1.496 25.331 1.00 97.00 104 THR A C 1
ATOM 826 O O . THR A 1 104 ? -9.084 -2.094 26.398 1.00 97.00 104 THR A O 1
ATOM 829 N N . HIS A 1 105 ? -8.387 -1.861 24.273 1.00 96.44 105 HIS A N 1
ATOM 830 C CA . HIS A 1 105 ? -7.512 -3.021 24.229 1.00 96.44 105 HIS A CA 1
ATOM 831 C C . HIS A 1 105 ? -6.173 -2.573 23.655 1.00 96.44 105 HIS A C 1
ATOM 833 O O . HIS A 1 105 ? -6.117 -1.908 22.618 1.00 96.44 105 HIS A O 1
ATOM 839 N N . LEU A 1 106 ? -5.101 -2.921 24.354 1.00 95.94 106 LEU A N 1
ATOM 840 C CA . LEU A 1 106 ? -3.744 -2.533 24.006 1.00 95.94 106 LEU A CA 1
ATOM 841 C C . LEU A 1 106 ? -2.953 -3.775 23.623 1.00 95.94 106 LEU A C 1
ATOM 843 O O . LEU A 1 106 ? -2.995 -4.777 24.334 1.00 95.94 106 LEU A O 1
ATOM 847 N N . VAL A 1 107 ? -2.217 -3.680 22.522 1.00 94.56 107 VAL A N 1
ATOM 848 C CA . VAL A 1 107 ? -1.325 -4.737 22.038 1.00 94.56 107 VAL A CA 1
ATOM 849 C C . VAL A 1 107 ? 0.098 -4.195 22.008 1.00 94.56 107 VAL A C 1
ATOM 851 O O . VAL A 1 107 ? 0.324 -3.073 21.555 1.00 94.56 107 VAL A O 1
ATOM 854 N N . ASP A 1 108 ? 1.065 -4.962 22.502 1.00 92.75 108 ASP A N 1
ATOM 855 C CA . ASP A 1 108 ? 2.470 -4.561 22.433 1.00 92.75 108 ASP A CA 1
ATOM 856 C C . ASP A 1 108 ? 2.940 -4.516 20.972 1.00 92.75 108 ASP A C 1
ATOM 858 O O . ASP A 1 108 ? 2.631 -5.407 20.181 1.00 92.75 108 ASP A O 1
ATOM 862 N N . TYR A 1 109 ? 3.687 -3.471 20.609 1.00 90.50 109 TYR A N 1
ATOM 863 C CA . TYR A 1 109 ? 4.230 -3.316 19.260 1.00 90.50 109 TYR A CA 1
ATOM 864 C C . TYR A 1 109 ? 5.604 -3.996 19.148 1.00 90.50 109 TYR A C 1
ATOM 866 O O . TYR A 1 109 ? 6.559 -3.536 19.786 1.00 90.50 109 TYR A O 1
ATOM 874 N N . PRO A 1 110 ? 5.743 -5.082 18.365 1.00 87.56 110 PRO A N 1
ATOM 875 C CA . PRO A 1 110 ? 7.008 -5.793 18.249 1.00 87.56 110 PRO A CA 1
ATOM 876 C C . PRO A 1 110 ? 7.951 -5.074 17.274 1.00 87.56 110 PRO A C 1
ATOM 878 O O . PRO A 1 110 ? 7.913 -5.309 16.069 1.00 87.56 110 PRO A O 1
ATOM 881 N N . MET A 1 111 ? 8.836 -4.225 17.805 1.00 84.75 111 MET A N 1
ATOM 882 C CA . MET A 1 111 ? 9.857 -3.495 17.028 1.00 84.75 111 MET A CA 1
ATOM 883 C C . MET A 1 111 ? 10.877 -4.408 16.320 1.00 84.75 111 MET A C 1
ATOM 885 O O . MET A 1 111 ? 11.610 -3.955 15.446 1.00 84.75 111 MET A O 1
ATOM 889 N N . ASP A 1 112 ? 10.970 -5.674 16.728 1.00 90.56 112 ASP A N 1
ATOM 890 C CA . ASP A 1 112 ? 11.927 -6.674 16.248 1.00 90.56 112 ASP A CA 1
ATOM 891 C C . ASP A 1 112 ? 11.338 -7.623 15.191 1.00 90.56 112 ASP A C 1
ATOM 893 O O . ASP A 1 112 ? 11.992 -8.582 14.773 1.00 90.56 112 ASP A O 1
ATOM 897 N N . ARG A 1 113 ? 10.095 -7.388 14.756 1.00 86.25 113 ARG A N 1
ATOM 898 C CA . ARG A 1 113 ? 9.392 -8.242 13.793 1.00 86.25 113 ARG A CA 1
ATOM 899 C C . ARG A 1 113 ? 8.974 -7.461 12.558 1.00 86.25 113 ARG A C 1
ATOM 901 O O . ARG A 1 113 ? 8.840 -6.247 12.572 1.00 86.25 113 ARG A O 1
ATOM 908 N N . HIS A 1 114 ? 8.738 -8.199 11.476 1.00 90.06 114 HIS A N 1
ATOM 909 C CA . HIS A 1 114 ? 8.176 -7.640 10.251 1.00 90.06 114 HIS A CA 1
ATOM 910 C C . HIS A 1 114 ? 6.793 -7.024 10.513 1.00 90.06 114 HIS A C 1
ATOM 912 O O . HIS A 1 114 ? 5.990 -7.631 11.223 1.00 90.06 114 HIS A O 1
ATOM 918 N N . GLU A 1 115 ? 6.483 -5.893 9.877 1.00 90.94 115 GLU A N 1
ATOM 919 C CA . GLU A 1 115 ? 5.258 -5.111 10.118 1.00 90.94 115 GLU A CA 1
ATOM 920 C C . GLU A 1 115 ? 3.972 -5.941 9.991 1.00 90.94 115 GLU A C 1
ATOM 922 O O . GLU A 1 115 ? 3.072 -5.859 10.821 1.00 90.94 115 GLU A O 1
ATOM 927 N N . THR A 1 116 ? 3.910 -6.850 9.014 1.00 89.00 116 THR A N 1
ATOM 928 C CA . THR A 1 116 ? 2.782 -7.786 8.874 1.00 89.00 116 THR A CA 1
ATOM 929 C C . THR A 1 116 ? 2.506 -8.578 10.155 1.00 89.00 116 THR A C 1
ATOM 931 O O . THR A 1 116 ? 1.352 -8.809 10.498 1.00 89.00 116 THR A O 1
ATOM 934 N N . ARG A 1 117 ? 3.549 -8.979 10.896 1.00 87.69 117 ARG A N 1
ATOM 935 C CA . ARG A 1 117 ? 3.400 -9.685 12.179 1.00 87.69 117 ARG A CA 1
ATOM 936 C C . ARG A 1 117 ? 2.908 -8.756 13.285 1.00 87.69 117 ARG A C 1
ATOM 938 O O . ARG A 1 117 ? 2.188 -9.221 14.164 1.00 87.69 117 ARG A O 1
ATOM 945 N N . ALA A 1 118 ? 3.266 -7.473 13.241 1.00 91.19 118 ALA A N 1
ATOM 946 C CA . ALA A 1 118 ? 2.708 -6.477 14.148 1.00 91.19 118 ALA A CA 1
ATOM 947 C C . ALA A 1 118 ? 1.198 -6.304 13.898 1.00 91.19 118 ALA A C 1
ATOM 949 O O . ALA A 1 118 ? 0.410 -6.380 14.840 1.00 91.19 118 ALA A O 1
ATOM 950 N N . PHE A 1 119 ? 0.776 -6.180 12.634 1.00 92.81 119 PHE A N 1
ATOM 951 C CA . PHE A 1 119 ? -0.644 -6.093 12.271 1.00 92.81 119 PHE A CA 1
ATOM 952 C C . PHE A 1 119 ? -1.431 -7.368 12.586 1.00 92.81 119 PHE A C 1
ATOM 954 O O . PHE A 1 119 ? -2.563 -7.283 13.055 1.00 92.81 119 PHE A O 1
ATOM 961 N N . GLU A 1 120 ? -0.843 -8.552 12.397 1.00 89.62 120 GLU A N 1
ATOM 962 C CA . GLU A 1 120 ? -1.458 -9.808 12.842 1.00 89.62 120 GLU A CA 1
ATOM 963 C C . GLU A 1 120 ? -1.700 -9.825 14.356 1.00 89.62 120 GLU A C 1
ATOM 965 O O . GLU A 1 120 ? -2.743 -10.299 14.799 1.00 89.62 120 GLU A O 1
ATOM 970 N N . GLY A 1 121 ? -0.774 -9.273 15.147 1.00 90.88 121 GLY A N 1
ATOM 971 C CA . GLY A 1 121 ? -0.933 -9.155 16.595 1.00 90.88 121 GLY A CA 1
ATOM 972 C C . GLY A 1 121 ? -2.136 -8.299 17.001 1.00 90.88 121 GLY A C 1
ATOM 973 O O . GLY A 1 121 ? -2.835 -8.649 17.949 1.00 90.88 121 GLY A O 1
ATOM 974 N N . LEU A 1 122 ? -2.426 -7.221 16.261 1.00 93.69 122 LEU A N 1
ATOM 975 C CA . LEU A 1 122 ? -3.597 -6.370 16.518 1.00 93.69 122 LEU A CA 1
ATOM 976 C C . LEU A 1 122 ? -4.926 -7.102 16.320 1.00 93.69 122 LEU A C 1
ATOM 978 O O . LEU A 1 122 ? -5.882 -6.835 17.044 1.00 93.69 122 LEU A O 1
ATOM 982 N N . ILE A 1 123 ? -5.001 -7.993 15.329 1.00 94.25 123 ILE A N 1
ATOM 983 C CA . ILE A 1 123 ? -6.243 -8.701 14.988 1.00 94.25 123 ILE A CA 1
ATOM 984 C C . ILE A 1 123 ? -6.390 -10.040 15.708 1.00 94.25 123 ILE A C 1
ATOM 986 O O . ILE A 1 123 ? -7.450 -10.655 15.613 1.00 94.25 123 ILE A O 1
ATOM 990 N N . GLU A 1 124 ? -5.365 -10.496 16.436 1.00 91.75 124 GLU A N 1
ATOM 991 C CA . GLU A 1 124 ? -5.377 -11.781 17.144 1.00 91.75 124 GLU A CA 1
ATOM 992 C C . GLU A 1 124 ? -6.596 -11.939 18.072 1.00 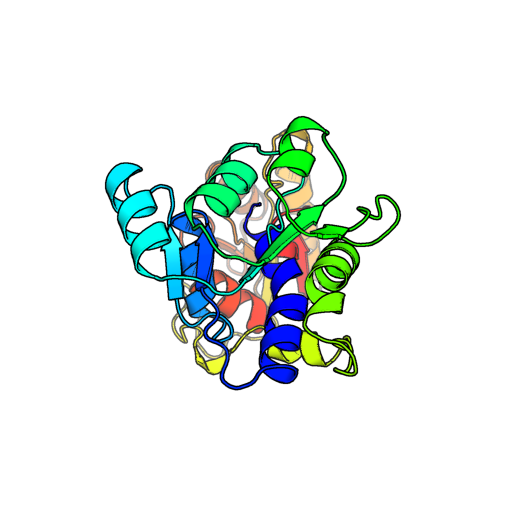91.75 124 GLU A C 1
ATOM 994 O O . GLU A 1 124 ? -7.256 -12.973 17.965 1.00 91.75 124 GLU A O 1
ATOM 999 N N . PRO A 1 125 ? -7.003 -10.929 18.877 1.00 88.69 125 PRO A N 1
ATOM 1000 C CA . PRO A 1 125 ? -8.193 -11.040 19.729 1.00 88.69 125 PRO A CA 1
ATOM 1001 C C . PRO A 1 125 ? -9.510 -11.234 18.961 1.00 88.69 125 PRO A C 1
ATOM 1003 O O . PRO A 1 125 ? -10.500 -11.660 19.544 1.00 88.69 125 PRO A O 1
ATOM 1006 N N . LEU A 1 126 ? -9.545 -10.895 17.668 1.00 90.38 126 LEU A N 1
ATOM 1007 C CA . LEU A 1 126 ? -10.721 -11.048 16.800 1.00 90.38 126 LEU A CA 1
ATOM 1008 C C . LEU A 1 126 ? -10.699 -12.357 16.005 1.00 90.38 126 LEU A C 1
ATOM 1010 O O . LEU A 1 126 ? -11.701 -12.731 15.404 1.00 90.38 126 LEU A O 1
ATOM 1014 N N . CYS A 1 127 ? -9.541 -13.013 15.945 1.00 90.50 127 CYS A N 1
ATOM 1015 C CA . CYS A 1 127 ? -9.255 -14.113 15.028 1.00 90.50 127 CYS A CA 1
ATOM 1016 C C . CYS A 1 127 ? -8.760 -15.361 15.768 1.00 90.50 127 CYS A C 1
ATOM 1018 O O . CYS A 1 127 ? -7.992 -16.150 15.203 1.00 90.50 127 CYS A O 1
ATOM 1020 N N . GLU A 1 128 ? -9.157 -15.527 17.030 1.00 81.00 128 GLU A N 1
ATOM 1021 C CA . GLU A 1 128 ? -8.765 -16.671 17.846 1.00 81.00 128 GLU A CA 1
ATOM 1022 C C . GLU A 1 128 ? -9.188 -17.980 17.157 1.00 81.00 128 GLU A C 1
ATOM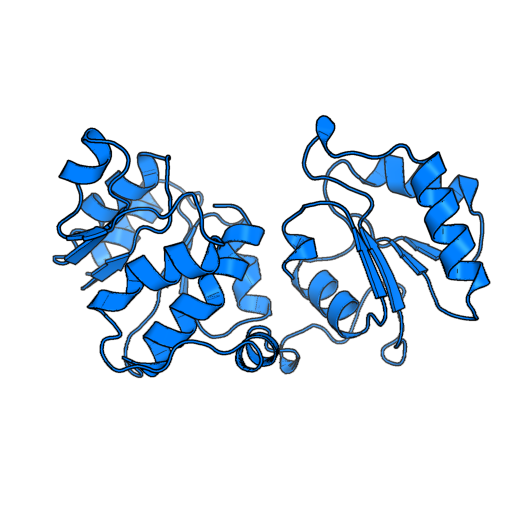 1024 O O . GLU A 1 128 ? -10.327 -18.146 16.723 1.00 81.00 128 GLU A O 1
ATOM 1029 N N . GLY A 1 129 ? -8.232 -18.894 16.969 1.00 72.25 129 GLY A N 1
ATOM 1030 C CA . GLY A 1 129 ? -8.447 -20.157 16.251 1.00 72.25 129 GLY A CA 1
ATOM 1031 C C . GLY A 1 129 ? -8.458 -20.062 14.717 1.00 72.25 129 GLY A C 1
ATOM 1032 O O . GLY A 1 129 ? -8.382 -21.096 14.054 1.00 72.25 129 GLY A O 1
ATOM 1033 N N . ALA A 1 130 ? -8.476 -18.864 14.123 1.00 77.69 130 ALA A N 1
ATOM 1034 C CA . ALA A 1 130 ? -8.353 -18.709 12.675 1.00 77.69 130 ALA A CA 1
ATOM 1035 C C . ALA A 1 130 ? -6.899 -18.897 12.224 1.00 77.69 130 ALA A C 1
ATOM 1037 O O . ALA A 1 130 ? -5.978 -18.273 12.767 1.00 77.69 130 ALA A O 1
ATOM 1038 N N . ALA A 1 131 ? -6.699 -19.721 11.192 1.00 76.50 131 ALA A N 1
ATOM 1039 C CA . ALA A 1 131 ? -5.381 -19.991 10.631 1.00 76.50 131 ALA A CA 1
ATOM 1040 C C . ALA A 1 131 ? -4.671 -18.692 10.217 1.00 76.50 131 ALA A C 1
ATOM 1042 O O . ALA A 1 131 ? -5.267 -17.797 9.609 1.00 76.50 131 ALA A O 1
ATOM 1043 N N . ARG A 1 132 ? -3.377 -18.600 10.544 1.00 77.75 132 ARG A N 1
ATOM 1044 C CA . ARG A 1 132 ? -2.529 -17.506 10.063 1.00 77.75 132 ARG A CA 1
ATOM 1045 C C . ARG A 1 132 ? -2.414 -17.562 8.548 1.00 77.75 132 ARG A C 1
ATOM 1047 O O . ARG A 1 132 ? -2.431 -18.640 7.957 1.00 77.75 132 ARG A O 1
ATOM 1054 N N . VAL A 1 133 ? -2.257 -16.388 7.952 1.00 73.81 133 VAL A N 1
ATOM 1055 C CA . VAL A 1 133 ? -2.050 -16.255 6.514 1.00 73.81 133 VAL A CA 1
ATOM 1056 C C . VAL A 1 133 ? -0.673 -16.819 6.171 1.00 73.81 133 VAL A C 1
ATOM 1058 O O . VAL A 1 133 ? 0.341 -16.426 6.757 1.00 73.81 133 VAL A O 1
ATOM 1061 N N . SER A 1 134 ? -0.645 -17.805 5.279 1.00 72.12 134 SER A N 1
ATOM 1062 C CA . SER A 1 134 ? 0.595 -18.418 4.800 1.00 72.12 134 SER A CA 1
ATOM 1063 C C . SER A 1 134 ? 1.203 -17.577 3.675 1.00 72.12 134 SER A C 1
ATOM 1065 O O . SER A 1 134 ? 0.531 -16.731 3.094 1.00 72.12 134 SER A O 1
ATOM 1067 N N . ASN A 1 135 ? 2.458 -17.836 3.297 1.00 67.31 135 ASN A N 1
ATOM 1068 C CA . ASN A 1 135 ? 3.060 -17.194 2.119 1.00 67.31 135 ASN A CA 1
ATOM 1069 C C . ASN A 1 135 ? 2.297 -17.498 0.812 1.00 67.31 135 ASN A C 1
ATOM 1071 O O . ASN A 1 135 ? 2.394 -16.735 -0.143 1.00 67.31 135 ASN A O 1
ATOM 1075 N N . GLU A 1 136 ? 1.540 -18.596 0.744 1.00 63.97 136 GLU A N 1
ATOM 1076 C CA . GLU A 1 136 ? 0.735 -18.934 -0.436 1.00 63.97 136 GLU A CA 1
ATOM 1077 C C . GLU A 1 136 ? -0.513 -18.060 -0.539 1.00 63.97 136 GLU A C 1
ATOM 1079 O O . GLU A 1 136 ? -0.892 -17.664 -1.639 1.00 63.97 136 GLU A O 1
ATOM 1084 N N . ASP A 1 137 ? -1.083 -17.666 0.599 1.00 66.25 137 ASP A N 1
ATOM 1085 C CA . ASP A 1 137 ? -2.191 -16.717 0.638 1.00 66.25 137 ASP A CA 1
ATOM 1086 C C . ASP A 1 137 ? -1.774 -15.328 0.120 1.00 66.25 137 ASP A C 1
ATOM 1088 O O . ASP A 1 137 ? -2.617 -14.602 -0.407 1.00 66.25 137 ASP A O 1
ATOM 1092 N N . PHE A 1 138 ? -0.476 -14.975 0.189 1.00 65.94 138 PHE A N 1
ATOM 1093 C CA . PHE A 1 138 ? 0.036 -13.722 -0.385 1.00 65.94 138 PHE A CA 1
ATOM 1094 C C . PHE A 1 138 ? -0.188 -13.634 -1.900 1.00 65.94 138 PHE A C 1
ATOM 1096 O O . PHE A 1 138 ? -0.464 -12.555 -2.420 1.00 65.94 138 PHE A O 1
ATOM 1103 N N . ARG A 1 139 ? -0.141 -14.772 -2.609 1.00 62.16 139 ARG A N 1
ATOM 1104 C CA . ARG A 1 139 ? -0.383 -14.824 -4.061 1.00 62.16 139 ARG A CA 1
ATOM 1105 C C . ARG A 1 139 ? -1.833 -14.509 -4.437 1.00 62.16 139 ARG A C 1
ATOM 1107 O O . ARG A 1 139 ? -2.084 -14.147 -5.579 1.00 62.16 139 ARG A O 1
ATOM 1114 N N . GLY A 1 140 ? -2.767 -14.643 -3.494 1.00 65.00 140 GLY A N 1
ATOM 1115 C CA . GLY A 1 140 ? -4.190 -14.347 -3.679 1.00 65.00 140 GLY A CA 1
ATOM 1116 C C . GLY A 1 140 ? -4.640 -12.998 -3.110 1.00 65.00 140 GLY A C 1
ATOM 1117 O O . GLY A 1 140 ? -5.831 -12.702 -3.162 1.00 65.00 140 GLY A O 1
ATOM 1118 N N . LEU A 1 141 ? -3.732 -12.185 -2.547 1.00 73.69 141 LEU A N 1
ATOM 1119 C CA . LEU A 1 141 ? -4.080 -10.866 -1.979 1.00 73.69 141 LEU A CA 1
ATOM 1120 C C . LEU A 1 141 ? -4.505 -9.866 -3.050 1.00 73.69 141 LEU A C 1
ATOM 1122 O O . LEU A 1 141 ? -5.333 -8.988 -2.793 1.00 73.69 141 LEU A O 1
ATOM 1126 N N . ILE A 1 142 ? -3.889 -10.008 -4.223 1.00 79.69 142 ILE A N 1
ATOM 1127 C CA . ILE A 1 142 ? -4.116 -9.203 -5.410 1.00 79.69 142 ILE A CA 1
ATOM 1128 C C . ILE A 1 142 ? -5.030 -10.003 -6.334 1.00 79.69 142 ILE A C 1
ATOM 1130 O O . ILE A 1 142 ? -4.643 -11.020 -6.909 1.00 79.69 142 ILE A O 1
ATOM 1134 N N . ASP A 1 143 ? -6.257 -9.527 -6.478 1.00 84.25 143 ASP A N 1
ATOM 1135 C CA . ASP A 1 143 ? -7.226 -10.040 -7.429 1.00 84.25 143 ASP A CA 1
ATOM 1136 C C . ASP A 1 143 ? -6.837 -9.574 -8.835 1.00 84.25 143 ASP A C 1
ATOM 1138 O O . ASP A 1 143 ? -7.256 -8.518 -9.316 1.00 84.25 143 ASP A O 1
ATOM 1142 N N . THR A 1 144 ? -5.985 -10.370 -9.483 1.00 84.31 144 THR A N 1
ATOM 1143 C CA . THR A 1 144 ? -5.486 -10.087 -10.835 1.00 84.31 144 THR A CA 1
ATOM 1144 C C . THR A 1 144 ? -6.601 -9.986 -11.875 1.00 84.31 144 THR A C 1
ATOM 1146 O O . THR A 1 144 ? -6.410 -9.310 -12.881 1.00 84.31 144 THR A O 1
ATOM 1149 N N . SER A 1 145 ? -7.782 -10.567 -11.619 1.00 85.38 145 SER A N 1
ATOM 1150 C CA . SER A 1 145 ? -8.944 -10.463 -12.511 1.00 85.38 145 SER A CA 1
ATOM 1151 C C . SER A 1 145 ? -9.567 -9.062 -12.546 1.00 85.38 145 SER A C 1
ATOM 1153 O O . SER A 1 145 ? -10.290 -8.735 -13.484 1.00 85.38 145 SER A O 1
ATOM 1155 N N . LYS A 1 146 ? -9.275 -8.214 -11.549 1.00 86.75 146 LYS A N 1
ATOM 1156 C CA . LYS A 1 146 ? -9.706 -6.806 -11.512 1.00 86.75 146 LYS A CA 1
ATOM 1157 C C . LYS A 1 146 ? -8.718 -5.853 -12.169 1.00 86.75 146 LYS A C 1
ATOM 1159 O O . LYS A 1 146 ? -9.038 -4.676 -12.356 1.00 86.75 146 LYS A O 1
ATOM 1164 N N . LEU A 1 147 ? -7.508 -6.324 -12.459 1.00 89.62 147 LEU A N 1
ATOM 1165 C CA . LEU A 1 147 ? -6.480 -5.475 -13.032 1.00 89.62 147 LEU A CA 1
ATOM 1166 C C . LEU A 1 147 ? -6.855 -5.116 -14.473 1.00 89.62 147 LEU A C 1
ATOM 1168 O O . LEU A 1 147 ? -7.381 -5.958 -15.199 1.00 89.62 147 LEU A O 1
ATOM 1172 N N . PRO A 1 148 ? -6.590 -3.875 -14.907 1.00 89.00 148 PRO A N 1
ATOM 1173 C CA . PRO A 1 148 ? -6.862 -3.479 -16.277 1.00 89.00 148 PRO A CA 1
ATOM 1174 C C . PRO A 1 148 ? -6.036 -4.329 -17.249 1.00 89.00 148 PRO A C 1
ATOM 1176 O O . PRO A 1 148 ? -4.823 -4.488 -17.081 1.00 89.00 148 PRO A O 1
ATOM 1179 N N . GLU A 1 149 ? -6.690 -4.847 -18.289 1.00 84.88 149 GLU A N 1
ATOM 1180 C CA . GLU A 1 149 ? -5.992 -5.512 -19.393 1.00 84.88 149 GLU A CA 1
ATOM 1181 C C . GLU A 1 149 ? -5.125 -4.503 -20.156 1.00 84.88 149 GLU A C 1
ATOM 1183 O O . GLU A 1 149 ? -3.954 -4.760 -20.431 1.00 84.88 149 GLU A O 1
ATOM 1188 N N . GLU A 1 150 ? -5.658 -3.311 -20.414 1.00 88.50 150 GLU A N 1
ATOM 1189 C CA . GLU A 1 150 ? -4.951 -2.275 -21.156 1.00 88.50 150 GLU A CA 1
ATOM 1190 C C . GLU A 1 150 ? -3.947 -1.519 -20.276 1.00 88.50 150 GLU A C 1
ATOM 1192 O O . GLU A 1 150 ? -4.299 -0.811 -19.321 1.00 88.50 150 GLU A O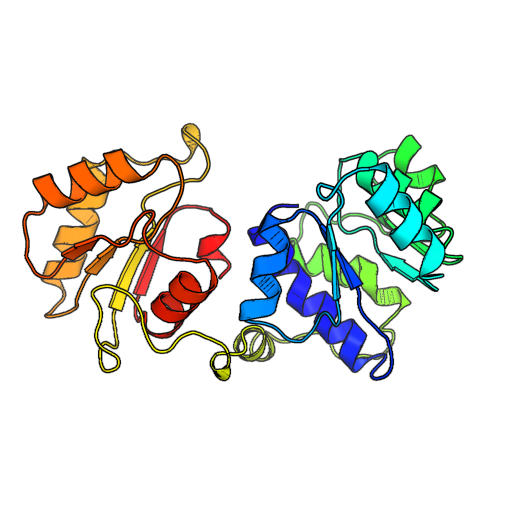 1
ATOM 1197 N N . VAL A 1 151 ? -2.672 -1.618 -20.653 1.00 90.88 151 VAL A N 1
ATOM 1198 C CA . VAL A 1 151 ? -1.587 -0.810 -20.096 1.00 90.88 151 VAL A CA 1
ATOM 1199 C C . VAL A 1 151 ? -0.993 0.048 -21.217 1.00 90.88 151 VAL A C 1
ATOM 1201 O O . VAL A 1 151 ? -0.594 -0.497 -22.246 1.00 90.88 151 VAL A O 1
ATOM 1204 N N . PRO A 1 152 ? -0.901 1.381 -21.050 1.00 88.50 152 PRO A N 1
ATOM 1205 C CA . PRO A 1 152 ? -0.326 2.258 -22.062 1.00 88.50 152 PRO A CA 1
ATOM 1206 C C . PRO A 1 152 ? 1.068 1.801 -22.495 1.00 88.50 152 PRO A C 1
ATOM 1208 O O . PRO A 1 152 ? 1.934 1.573 -21.657 1.00 88.50 152 PRO A O 1
ATOM 1211 N N . GLY A 1 153 ? 1.294 1.711 -23.806 1.00 85.94 153 GLY A N 1
ATOM 1212 C CA . GLY A 1 153 ? 2.606 1.380 -24.369 1.00 85.94 153 GLY A CA 1
ATOM 1213 C C . GLY A 1 153 ? 3.023 -0.088 -24.253 1.00 85.94 153 GLY A C 1
ATOM 1214 O O . GLY A 1 153 ? 4.153 -0.391 -24.621 1.00 85.94 153 GLY A O 1
ATOM 1215 N N . LEU A 1 154 ? 2.141 -0.973 -23.779 1.00 89.00 154 LEU A N 1
ATOM 1216 C CA . LEU A 1 154 ? 2.347 -2.421 -23.747 1.00 89.00 154 LEU A CA 1
ATOM 1217 C C . LEU A 1 154 ? 1.184 -3.137 -24.439 1.00 89.00 154 LEU A C 1
ATOM 1219 O O . LEU A 1 154 ? 0.048 -2.661 -24.434 1.00 89.00 154 LEU A O 1
ATOM 1223 N N . THR A 1 155 ? 1.466 -4.294 -25.022 1.00 85.50 155 THR A N 1
ATOM 1224 C CA . THR A 1 155 ? 0.449 -5.200 -25.555 1.00 85.50 155 THR A CA 1
ATOM 1225 C C . THR A 1 155 ? -0.061 -6.146 -24.464 1.00 85.50 155 THR A C 1
ATOM 1227 O O . THR A 1 155 ? 0.581 -6.363 -23.430 1.00 85.50 155 THR A O 1
ATOM 1230 N N . ASN A 1 156 ? -1.234 -6.745 -24.684 1.00 76.00 156 ASN A N 1
ATOM 1231 C CA . ASN A 1 156 ? -1.796 -7.727 -23.751 1.00 76.00 156 ASN A CA 1
ATOM 1232 C C . ASN A 1 156 ? -0.991 -9.030 -23.698 1.00 76.00 156 ASN A C 1
ATOM 1234 O O . ASN A 1 156 ? -1.091 -9.744 -22.698 1.00 76.00 156 ASN A O 1
ATOM 1238 N N . ASP A 1 157 ? -0.172 -9.304 -24.714 1.00 78.88 157 ASP A N 1
ATOM 1239 C CA . ASP A 1 157 ? 0.673 -10.496 -24.810 1.00 78.88 157 ASP A CA 1
ATOM 1240 C C . ASP A 1 157 ? 2.070 -10.281 -24.216 1.00 78.88 157 ASP A C 1
ATOM 1242 O O . ASP A 1 157 ? 2.798 -11.250 -23.994 1.00 78.88 157 ASP A O 1
ATOM 1246 N N . ASP A 1 158 ? 2.431 -9.038 -23.873 1.00 81.62 158 ASP A N 1
ATOM 1247 C CA . ASP A 1 158 ? 3.713 -8.746 -23.239 1.00 81.62 158 ASP A CA 1
ATOM 1248 C C . ASP A 1 158 ? 3.786 -9.448 -21.872 1.00 81.62 158 ASP A C 1
ATOM 1250 O O . ASP A 1 158 ? 3.028 -9.168 -20.933 1.00 81.62 158 ASP A O 1
ATOM 1254 N N . ARG A 1 159 ? 4.699 -10.413 -21.764 1.00 81.00 159 ARG A N 1
ATOM 1255 C CA . ARG A 1 159 ? 4.994 -11.189 -20.554 1.00 81.00 159 ARG A CA 1
ATOM 1256 C C . ARG A 1 159 ? 6.498 -11.245 -20.346 1.00 81.00 159 ARG A C 1
ATOM 1258 O O . ARG A 1 159 ? 7.275 -11.050 -21.275 1.00 81.00 159 ARG A O 1
ATOM 1265 N N . GLY A 1 160 ? 6.904 -11.530 -19.112 1.00 87.25 160 GLY A N 1
ATOM 1266 C CA . GLY A 1 160 ? 8.318 -11.608 -18.762 1.00 87.25 160 GLY A CA 1
ATOM 1267 C C . GLY A 1 160 ? 9.000 -10.241 -18.736 1.00 87.25 160 GLY A C 1
ATOM 1268 O O . GLY A 1 160 ? 10.186 -10.139 -19.038 1.00 87.25 160 GLY A O 1
ATOM 1269 N N . LEU A 1 161 ? 8.249 -9.192 -18.384 1.00 93.88 161 LEU A N 1
ATOM 1270 C CA . LEU A 1 161 ? 8.764 -7.828 -18.317 1.00 93.88 161 LEU A CA 1
ATOM 1271 C C . LEU A 1 161 ? 9.899 -7.728 -17.291 1.00 93.88 161 LEU A C 1
ATOM 1273 O O . LEU A 1 161 ? 9.849 -8.351 -16.224 1.00 93.88 161 LEU A O 1
ATOM 1277 N N . LEU A 1 162 ? 10.903 -6.912 -17.604 1.00 95.88 162 LEU A N 1
ATOM 1278 C CA . LEU A 1 162 ? 11.970 -6.539 -16.680 1.00 95.88 162 LEU A CA 1
ATOM 1279 C C . LEU A 1 162 ? 11.637 -5.152 -16.130 1.00 95.88 162 LEU A C 1
ATOM 1281 O O . LEU A 1 162 ? 11.890 -4.131 -16.767 1.00 95.88 162 LEU A O 1
ATOM 1285 N N . THR A 1 163 ? 10.989 -5.101 -14.975 1.00 96.31 163 THR A N 1
ATOM 1286 C CA . THR A 1 163 ? 10.409 -3.862 -14.455 1.00 96.31 163 THR A CA 1
ATOM 1287 C C . THR A 1 163 ? 11.372 -3.169 -13.506 1.00 96.31 163 THR A C 1
ATOM 1289 O O . THR A 1 163 ? 11.909 -3.784 -12.586 1.00 96.31 163 THR A O 1
ATOM 1292 N N . VAL A 1 164 ? 11.577 -1.871 -13.715 1.00 95.31 164 VAL A N 1
ATOM 1293 C CA . VAL A 1 164 ? 12.459 -1.042 -12.893 1.00 95.31 164 VAL A CA 1
ATOM 1294 C C . VAL A 1 164 ? 11.658 0.089 -12.262 1.00 95.31 164 VAL A C 1
ATOM 1296 O O . VAL A 1 164 ? 11.007 0.860 -12.968 1.00 95.31 164 VAL A O 1
ATOM 1299 N N . PHE A 1 165 ? 11.751 0.216 -10.939 1.0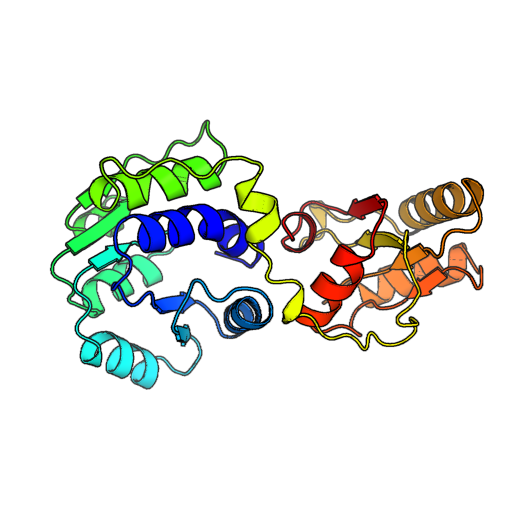0 92.62 165 PHE A N 1
ATOM 1300 C CA . PHE A 1 165 ? 11.215 1.338 -10.172 1.00 92.62 165 PHE A CA 1
ATOM 1301 C C . PHE A 1 165 ? 12.381 2.169 -9.613 1.00 92.62 165 PHE A C 1
ATOM 1303 O O . PHE A 1 165 ? 12.879 1.893 -8.517 1.00 92.62 165 PHE A O 1
ATOM 1310 N N . PRO A 1 166 ? 12.871 3.180 -10.352 1.00 84.44 166 PRO A N 1
ATOM 1311 C CA . PRO A 1 166 ? 14.133 3.842 -10.025 1.00 84.44 166 PRO A CA 1
ATOM 1312 C C . PRO A 1 166 ? 14.030 4.859 -8.871 1.00 84.44 166 PRO A C 1
ATOM 1314 O O . PRO A 1 166 ? 15.025 5.480 -8.494 1.00 84.44 166 PRO A O 1
ATOM 1317 N N . TYR A 1 167 ? 12.834 5.069 -8.316 1.00 80.94 167 TYR A N 1
ATOM 1318 C CA . TYR A 1 167 ? 12.569 6.111 -7.326 1.00 80.94 167 TYR A CA 1
ATOM 1319 C C . TYR A 1 167 ? 12.457 5.561 -5.907 1.00 80.94 167 TYR A C 1
ATOM 1321 O O . TYR A 1 167 ? 11.826 4.538 -5.684 1.00 80.94 167 TYR A O 1
ATOM 1329 N N . GLY A 1 168 ? 13.041 6.266 -4.937 1.00 69.38 168 GLY A N 1
ATOM 1330 C CA . GLY A 1 168 ? 13.122 5.820 -3.545 1.00 69.38 168 GLY A CA 1
ATOM 1331 C C . GLY A 1 168 ? 12.094 6.413 -2.586 1.00 69.38 168 GLY A C 1
ATOM 1332 O O . GLY A 1 168 ? 12.219 6.195 -1.391 1.00 69.38 168 GLY A O 1
ATOM 1333 N N . GLY A 1 169 ? 11.121 7.212 -3.034 1.00 72.44 169 GLY A N 1
ATOM 1334 C CA . GLY A 1 169 ? 10.153 7.866 -2.133 1.00 72.44 169 GLY A CA 1
ATOM 1335 C C . GLY A 1 169 ? 10.717 9.029 -1.301 1.00 72.44 169 GLY A C 1
ATOM 1336 O O . GLY A 1 169 ? 9.955 9.876 -0.849 1.00 72.44 169 GLY A O 1
ATOM 1337 N N . ALA A 1 170 ? 12.038 9.086 -1.121 1.00 75.88 170 ALA A N 1
ATOM 1338 C CA . ALA A 1 170 ? 12.776 10.154 -0.460 1.00 75.88 170 ALA A CA 1
ATOM 1339 C C . ALA A 1 170 ? 14.153 10.328 -1.122 1.00 75.88 170 ALA A C 1
ATOM 1341 O O . ALA A 1 170 ? 14.685 9.395 -1.736 1.00 75.88 170 ALA A O 1
ATOM 1342 N N . ARG A 1 171 ? 14.748 11.519 -1.000 1.00 76.94 171 ARG A N 1
ATOM 1343 C CA . ARG A 1 171 ? 16.003 11.869 -1.689 1.00 76.94 171 ARG A CA 1
ATOM 1344 C C . ARG A 1 171 ? 17.178 11.010 -1.220 1.00 76.94 171 ARG A C 1
ATOM 1346 O O . ARG A 1 171 ? 18.018 10.628 -2.023 1.00 76.94 171 ARG A O 1
ATOM 1353 N N . GLU A 1 172 ? 17.214 10.675 0.060 1.00 82.31 172 GLU A N 1
ATOM 1354 C CA . GLU A 1 172 ? 18.218 9.826 0.700 1.00 82.31 172 GLU A CA 1
ATOM 1355 C C . GLU A 1 172 ? 18.167 8.364 0.233 1.00 82.31 172 GLU A C 1
ATOM 1357 O O . GLU A 1 172 ? 19.175 7.664 0.295 1.00 82.31 172 GLU A O 1
ATOM 1362 N N . LYS A 1 173 ? 17.016 7.911 -0.280 1.00 82.31 173 LYS A N 1
ATOM 1363 C CA . LYS A 1 173 ? 16.837 6.578 -0.873 1.00 82.31 173 LYS A CA 1
ATOM 1364 C C . LYS A 1 173 ? 17.112 6.571 -2.382 1.00 82.31 173 LYS A C 1
ATOM 1366 O O . LYS A 1 173 ? 17.149 5.502 -2.990 1.00 82.31 173 LYS A O 1
ATOM 1371 N N . ALA A 1 174 ? 17.280 7.742 -3.001 1.00 80.94 174 ALA A N 1
ATOM 1372 C CA . ALA A 1 174 ? 17.422 7.870 -4.444 1.00 80.94 174 ALA A CA 1
ATOM 1373 C C . ALA A 1 174 ? 18.826 7.474 -4.920 1.00 80.94 174 ALA A C 1
ATOM 1375 O O . ALA A 1 174 ? 19.845 7.873 -4.355 1.00 80.94 174 ALA A O 1
ATOM 1376 N N . TRP A 1 175 ? 18.875 6.713 -6.011 1.00 88.75 175 TRP A N 1
ATOM 1377 C CA . TRP A 1 175 ? 20.111 6.392 -6.720 1.00 88.75 175 TRP A CA 1
ATOM 1378 C C . TRP A 1 175 ? 20.296 7.293 -7.946 1.00 88.75 175 TRP A C 1
ATOM 1380 O O . TRP A 1 175 ? 19.314 7.668 -8.589 1.00 88.75 175 TRP A O 1
ATOM 1390 N N . PRO A 1 176 ? 21.546 7.638 -8.303 1.00 90.06 176 PRO A N 1
ATOM 1391 C CA . PRO A 1 176 ? 21.822 8.492 -9.452 1.00 90.06 176 PRO A CA 1
ATOM 1392 C C . PRO A 1 176 ? 21.447 7.808 -10.775 1.00 90.06 176 PRO A C 1
ATOM 1394 O O . PRO A 1 176 ? 21.652 6.602 -10.939 1.00 90.06 176 PRO A O 1
ATOM 1397 N N . ALA A 1 177 ? 20.987 8.602 -11.750 1.00 92.19 177 ALA A N 1
ATOM 1398 C CA . ALA A 1 177 ? 20.527 8.138 -13.066 1.00 92.19 177 ALA A CA 1
ATOM 1399 C C . ALA A 1 177 ? 21.517 7.191 -13.763 1.00 92.19 177 ALA A C 1
ATOM 1401 O O . ALA A 1 177 ? 21.122 6.164 -14.308 1.00 92.19 177 ALA A O 1
ATOM 1402 N N . GLY A 1 178 ? 22.820 7.487 -13.691 1.00 95.19 178 GLY A N 1
ATOM 1403 C CA . GLY A 1 178 ? 23.859 6.666 -14.319 1.00 95.19 178 GLY A CA 1
ATOM 1404 C C . GLY A 1 178 ? 23.897 5.217 -13.817 1.00 95.19 178 GLY A C 1
ATOM 1405 O O . GLY A 1 178 ? 24.122 4.309 -14.615 1.00 95.19 178 GLY A O 1
ATOM 1406 N N . ARG A 1 179 ? 23.616 4.979 -12.526 1.00 95.38 179 ARG A N 1
ATOM 1407 C CA . ARG A 1 179 ? 23.557 3.617 -11.963 1.00 95.38 179 ARG A CA 1
ATOM 1408 C C . ARG A 1 179 ? 22.312 2.870 -12.425 1.00 95.38 179 ARG A C 1
ATOM 1410 O O . ARG A 1 179 ? 22.395 1.689 -12.748 1.00 95.38 179 ARG A O 1
ATOM 1417 N N . TRP A 1 180 ? 21.176 3.558 -12.518 1.00 95.56 180 TRP A N 1
ATOM 1418 C CA . TRP A 1 180 ? 19.965 2.977 -13.097 1.00 95.56 180 TRP A CA 1
ATOM 1419 C C . TRP A 1 180 ? 20.143 2.645 -14.575 1.00 95.56 180 TRP A C 1
ATOM 1421 O O . TRP A 1 180 ? 19.786 1.549 -14.993 1.00 95.56 180 TRP A O 1
ATOM 1431 N N . ALA A 1 181 ? 20.769 3.533 -15.351 1.00 97.00 181 ALA A N 1
ATOM 1432 C CA . ALA A 1 181 ? 21.102 3.265 -16.745 1.00 97.00 181 ALA A CA 1
ATOM 1433 C C . ALA A 1 181 ? 22.016 2.037 -16.890 1.00 97.00 181 ALA A C 1
ATOM 1435 O O . ALA A 1 181 ? 21.830 1.235 -17.801 1.00 97.00 181 ALA A O 1
ATOM 1436 N N . GLU A 1 182 ? 22.977 1.841 -15.982 1.00 97.06 182 GLU A N 1
ATOM 1437 C CA . GLU A 1 182 ? 23.803 0.631 -15.958 1.00 97.06 182 GLU A CA 1
ATOM 1438 C C . GLU A 1 182 ? 22.981 -0.637 -15.682 1.00 97.06 182 GLU A C 1
ATOM 1440 O O . GLU A 1 182 ? 23.139 -1.625 -16.399 1.00 97.06 182 GLU A O 1
ATOM 1445 N N . ILE A 1 183 ? 22.075 -0.606 -14.698 1.00 96.25 183 ILE A N 1
ATOM 1446 C CA . ILE A 1 183 ? 21.159 -1.722 -14.414 1.00 96.25 183 ILE A CA 1
ATOM 1447 C C . ILE A 1 183 ? 20.316 -2.043 -15.649 1.00 96.25 183 ILE A C 1
ATOM 1449 O O . ILE A 1 183 ? 20.276 -3.195 -16.073 1.00 96.25 183 ILE A O 1
ATOM 1453 N N . VAL A 1 184 ? 19.703 -1.032 -16.268 1.00 97.00 184 VAL A N 1
ATOM 1454 C CA . VAL A 1 184 ? 18.881 -1.210 -17.471 1.00 97.00 184 VAL A CA 1
ATOM 1455 C C . VAL A 1 184 ? 19.698 -1.830 -18.607 1.00 97.00 184 VAL A C 1
ATOM 1457 O O . VAL A 1 184 ? 19.241 -2.791 -19.216 1.00 97.00 184 VAL A O 1
ATOM 1460 N N . ARG A 1 185 ? 20.931 -1.370 -18.861 1.00 96.75 185 ARG A N 1
ATOM 1461 C CA . ARG A 1 185 ? 21.799 -1.982 -19.887 1.00 96.75 185 ARG A CA 1
ATOM 1462 C C . ARG A 1 185 ? 22.116 -3.447 -19.589 1.00 96.75 185 ARG A C 1
ATOM 1464 O O . ARG A 1 185 ? 22.134 -4.257 -20.509 1.00 96.75 185 ARG A O 1
ATOM 1471 N N . ARG A 1 186 ? 22.349 -3.805 -18.322 1.00 95.88 186 ARG A N 1
ATOM 1472 C CA . ARG A 1 186 ? 22.589 -5.202 -17.917 1.00 95.88 186 ARG A CA 1
ATOM 1473 C C . ARG A 1 186 ? 21.344 -6.072 -18.096 1.00 95.88 186 ARG A C 1
ATOM 1475 O O . ARG A 1 186 ? 21.473 -7.208 -18.538 1.00 95.88 186 ARG A O 1
ATOM 1482 N N . LEU A 1 187 ? 20.162 -5.537 -17.795 1.00 95.12 187 LEU A N 1
ATOM 1483 C CA . LEU A 1 187 ? 18.882 -6.205 -18.044 1.00 95.12 187 LEU A CA 1
ATOM 1484 C C . LEU A 1 187 ? 18.648 -6.417 -19.547 1.00 95.12 187 LEU A C 1
ATOM 1486 O O . LEU A 1 187 ? 18.312 -7.515 -19.960 1.00 95.12 187 LEU A O 1
ATOM 1490 N N . LEU A 1 188 ? 18.915 -5.411 -20.381 1.00 94.69 188 LEU A N 1
ATOM 1491 C CA . LEU A 1 188 ? 18.818 -5.532 -21.842 1.00 94.69 188 LEU A CA 1
ATOM 1492 C C . LEU A 1 188 ? 19.830 -6.517 -22.447 1.00 94.69 188 LEU A C 1
ATOM 1494 O O . LEU A 1 188 ? 19.589 -7.062 -23.523 1.00 94.69 188 LEU A O 1
ATOM 1498 N N . ALA A 1 189 ? 20.978 -6.707 -21.794 1.00 93.44 189 ALA A N 1
ATOM 1499 C CA . ALA A 1 189 ? 22.014 -7.641 -22.226 1.00 93.44 189 ALA A CA 1
ATOM 1500 C C . ALA A 1 189 ? 21.715 -9.098 -21.834 1.00 93.44 189 ALA A C 1
ATOM 1502 O O . ALA A 1 189 ? 22.363 -10.001 -22.360 1.00 93.44 189 ALA A O 1
ATOM 1503 N N . SER A 1 190 ? 20.763 -9.347 -20.925 1.00 88.06 190 SER A N 1
ATOM 1504 C CA . SER A 1 190 ? 20.415 -10.708 -20.495 1.00 88.06 190 SER A CA 1
ATOM 1505 C C . SER A 1 190 ? 19.502 -11.446 -21.482 1.00 88.06 190 SER A C 1
ATOM 1507 O O . SER A 1 190 ? 19.363 -12.664 -21.373 1.00 88.06 190 SER A O 1
ATOM 1509 N N . GLY A 1 191 ? 18.910 -10.744 -22.455 1.00 84.25 191 GLY A N 1
ATOM 1510 C CA . GLY A 1 191 ? 18.075 -11.336 -23.499 1.00 84.25 191 GLY A CA 1
ATOM 1511 C C . GLY A 1 191 ? 17.221 -10.312 -24.251 1.00 84.25 191 GLY A C 1
ATOM 1512 O O . GLY A 1 191 ? 17.500 -9.115 -24.256 1.00 84.25 191 GLY A O 1
ATOM 1513 N N . GLU A 1 192 ? 16.148 -10.783 -24.884 1.00 73.44 192 GLU A N 1
ATOM 1514 C CA . GLU A 1 192 ? 15.220 -9.958 -25.678 1.00 73.44 192 GLU A CA 1
ATOM 1515 C C . GLU A 1 192 ? 14.092 -9.313 -24.845 1.00 73.44 192 GLU A C 1
ATOM 1517 O O . GLU A 1 192 ? 13.103 -8.840 -25.394 1.00 73.44 192 GLU A O 1
ATOM 1522 N N . GLY A 1 193 ? 14.222 -9.279 -23.515 1.00 83.19 193 GLY A N 1
ATOM 1523 C CA . GLY A 1 193 ? 13.181 -8.755 -22.630 1.00 83.19 193 GLY A CA 1
ATOM 1524 C C . GLY A 1 193 ? 12.965 -7.243 -22.769 1.00 83.19 193 GLY A C 1
ATOM 1525 O O . GLY A 1 193 ? 13.921 -6.467 -22.833 1.00 83.19 193 GLY A O 1
ATOM 1526 N N . THR A 1 194 ? 11.701 -6.818 -22.748 1.00 92.38 194 THR A N 1
ATOM 1527 C CA . THR A 1 194 ? 11.312 -5.405 -22.640 1.00 92.38 194 THR A CA 1
ATOM 1528 C C . THR A 1 194 ? 11.572 -4.904 -21.222 1.00 92.38 194 THR A C 1
ATOM 1530 O O . THR A 1 194 ? 11.071 -5.481 -20.249 1.00 92.38 194 THR A O 1
ATOM 1533 N N . VAL A 1 195 ? 12.330 -3.813 -21.092 1.00 96.00 195 VAL A N 1
ATOM 1534 C CA . VAL A 1 195 ? 12.532 -3.146 -19.801 1.00 96.00 195 VAL A CA 1
ATOM 1535 C C . VAL A 1 195 ? 11.471 -2.070 -19.628 1.00 96.00 195 VAL A C 1
ATOM 1537 O O . VAL A 1 195 ? 11.337 -1.191 -20.474 1.00 96.00 195 VAL A O 1
ATOM 1540 N N . VAL A 1 196 ? 10.735 -2.103 -18.521 1.00 96.56 196 VAL A N 1
ATOM 1541 C CA . VAL A 1 196 ? 9.660 -1.139 -18.255 1.00 96.56 196 VAL A CA 1
ATOM 1542 C C . VAL A 1 196 ? 10.020 -0.292 -17.046 1.00 96.56 196 VAL A C 1
ATOM 1544 O O . VAL A 1 196 ? 10.144 -0.809 -15.937 1.00 96.56 196 VAL A O 1
ATOM 1547 N N . LEU A 1 197 ? 10.171 1.016 -17.252 1.00 95.62 197 LEU A N 1
ATOM 1548 C CA . LEU A 1 197 ? 10.329 1.970 -16.160 1.00 95.62 197 LEU A CA 1
ATOM 1549 C C . LEU A 1 197 ? 8.944 2.343 -15.634 1.00 95.62 197 LEU A C 1
ATOM 1551 O O . LEU A 1 197 ? 8.123 2.885 -16.374 1.00 95.62 197 LEU A O 1
ATOM 1555 N N . VAL A 1 198 ? 8.697 2.070 -14.359 1.00 94.31 198 VAL A N 1
ATOM 1556 C CA . VAL A 1 198 ? 7.464 2.432 -13.652 1.00 94.31 198 VAL A CA 1
ATOM 1557 C C . VAL A 1 198 ? 7.796 3.346 -12.480 1.00 94.31 198 VAL A C 1
ATOM 1559 O O . VAL A 1 198 ? 8.898 3.316 -11.936 1.00 94.31 198 VAL A O 1
ATOM 1562 N N . GLY A 1 199 ? 6.855 4.200 -12.101 1.00 88.00 199 GLY A N 1
ATOM 1563 C CA . GLY A 1 199 ? 7.110 5.216 -11.091 1.00 88.00 199 GLY A CA 1
ATOM 1564 C C . GLY A 1 199 ? 6.027 6.274 -11.054 1.00 88.00 199 GLY A C 1
ATOM 1565 O O . GLY A 1 199 ? 5.191 6.356 -11.954 1.00 88.00 199 GLY A O 1
ATOM 1566 N N . GLY A 1 200 ? 6.066 7.085 -10.006 1.00 83.19 200 GLY A N 1
ATOM 1567 C CA . GLY A 1 200 ? 5.218 8.257 -9.867 1.00 83.19 200 GLY A CA 1
ATOM 1568 C C . GLY A 1 200 ? 5.919 9.365 -9.083 1.00 83.19 200 GLY A C 1
ATOM 1569 O O . GLY A 1 200 ? 6.912 9.105 -8.396 1.00 83.19 200 GLY A O 1
ATOM 1570 N N . GLY A 1 201 ? 5.396 10.584 -9.169 1.00 76.25 201 GLY A N 1
ATOM 1571 C CA . GLY A 1 201 ? 5.881 11.748 -8.428 1.00 76.25 201 GLY A CA 1
ATOM 1572 C C . GLY A 1 201 ? 7.137 12.356 -9.050 1.00 76.25 201 GLY A C 1
ATOM 1573 O O . GLY A 1 201 ? 7.244 12.493 -10.263 1.00 76.25 201 GLY A O 1
ATOM 1574 N N . ASP A 1 202 ? 8.131 12.692 -8.229 1.00 73.94 202 ASP A N 1
ATOM 1575 C CA . ASP A 1 202 ? 9.336 13.420 -8.667 1.00 73.94 202 ASP A CA 1
ATOM 1576 C C . ASP A 1 202 ? 10.354 12.543 -9.433 1.00 73.94 202 ASP A C 1
ATOM 1578 O O . ASP A 1 202 ? 11.555 12.811 -9.445 1.00 73.94 202 ASP A O 1
ATOM 1582 N N . SER A 1 203 ? 9.898 11.457 -10.061 1.00 82.69 203 SER A N 1
ATOM 1583 C CA . SER A 1 203 ? 10.750 10.479 -10.751 1.00 82.69 203 SER A CA 1
ATOM 1584 C C . SER A 1 203 ? 10.837 10.681 -12.265 1.00 82.69 203 SER A C 1
ATOM 1586 O O . SER A 1 203 ? 11.689 10.074 -12.916 1.00 82.69 203 SER A O 1
ATOM 1588 N N . SER A 1 204 ? 10.023 11.579 -12.824 1.00 88.31 204 SER A N 1
ATOM 1589 C CA . SER A 1 204 ? 10.006 11.915 -14.253 1.00 88.31 204 SER A CA 1
ATOM 1590 C C . SER A 1 204 ? 11.365 12.365 -14.808 1.00 88.31 204 SER A C 1
ATOM 1592 O O . SER A 1 204 ? 11.748 11.954 -15.905 1.00 88.31 204 SER A O 1
ATOM 1594 N N . GLU A 1 205 ? 12.104 13.207 -14.077 1.00 90.44 205 GLU A N 1
ATOM 1595 C CA . GLU A 1 205 ? 13.428 13.682 -14.509 1.00 90.44 205 GLU A CA 1
ATOM 1596 C C . GLU A 1 205 ? 14.443 12.535 -14.530 1.00 90.44 205 GLU A C 1
ATOM 1598 O O . GLU A 1 205 ? 15.067 12.281 -15.557 1.00 90.44 205 GLU A O 1
ATOM 1603 N N . LEU A 1 206 ? 14.497 11.755 -13.447 1.00 91.38 206 LEU A N 1
ATOM 1604 C CA . LEU A 1 206 ? 15.352 10.575 -13.342 1.00 91.38 206 LEU A CA 1
ATOM 1605 C C . LEU A 1 206 ? 15.086 9.572 -14.474 1.00 91.38 206 LEU A C 1
ATOM 1607 O O . LEU A 1 206 ? 16.019 9.060 -15.090 1.00 91.38 206 LEU A O 1
ATOM 1611 N N . ALA A 1 207 ? 13.813 9.298 -14.767 1.00 93.12 207 ALA A N 1
ATOM 1612 C CA . ALA A 1 207 ? 13.422 8.395 -15.842 1.00 93.12 207 ALA A CA 1
ATOM 1613 C C . ALA A 1 207 ? 13.847 8.926 -17.217 1.00 93.12 207 ALA A C 1
ATOM 1615 O O . ALA A 1 207 ? 14.325 8.157 -18.051 1.00 93.12 207 ALA A O 1
ATOM 1616 N N . ARG A 1 208 ? 13.720 10.239 -17.453 1.00 93.75 208 ARG A N 1
ATOM 1617 C CA . ARG A 1 208 ? 14.180 10.883 -18.691 1.00 93.75 208 ARG A CA 1
ATOM 1618 C C . ARG A 1 208 ? 15.686 10.716 -18.876 1.00 93.75 208 ARG A C 1
ATOM 1620 O O . ARG A 1 208 ? 16.108 10.332 -19.965 1.00 93.75 208 ARG A O 1
ATOM 1627 N N . ASP A 1 209 ? 16.468 10.943 -17.828 1.00 94.62 209 ASP A N 1
ATOM 1628 C CA . ASP A 1 209 ? 17.927 10.814 -17.874 1.00 94.62 209 ASP A CA 1
ATOM 1629 C C . ASP A 1 209 ? 18.357 9.368 -18.144 1.00 94.62 209 ASP A C 1
ATOM 1631 O O . ASP A 1 209 ? 19.256 9.117 -18.948 1.00 94.62 209 ASP A O 1
ATOM 1635 N N . VAL A 1 210 ? 17.676 8.394 -17.529 1.00 95.94 210 VAL A N 1
ATOM 1636 C CA . VAL A 1 210 ? 17.898 6.966 -17.805 1.00 95.94 210 VAL A CA 1
ATOM 1637 C C . VAL A 1 210 ? 17.579 6.639 -19.264 1.00 95.94 210 VAL A C 1
ATOM 1639 O O . VAL A 1 210 ? 18.395 6.008 -19.934 1.00 95.94 210 VAL A O 1
ATOM 1642 N N . MET A 1 211 ? 16.438 7.102 -19.782 1.00 96.19 211 MET A N 1
ATOM 1643 C CA . MET A 1 211 ? 16.050 6.888 -21.180 1.00 96.19 211 MET A CA 1
ATOM 1644 C C . MET A 1 211 ? 17.076 7.470 -22.157 1.00 96.19 211 MET A C 1
ATOM 1646 O O . MET A 1 211 ? 17.461 6.791 -23.106 1.00 96.19 211 MET A O 1
ATOM 1650 N N . GLN A 1 212 ? 17.558 8.692 -21.907 1.00 96.88 212 GLN A N 1
ATOM 1651 C CA . GLN A 1 212 ? 18.587 9.336 -22.730 1.00 96.88 212 GLN A CA 1
ATOM 1652 C C . GLN A 1 212 ? 19.923 8.590 -22.675 1.00 96.88 212 GLN A C 1
ATOM 1654 O O . GLN A 1 212 ? 20.576 8.416 -23.701 1.00 96.88 212 GLN A O 1
ATOM 1659 N N . ALA A 1 213 ? 20.332 8.131 -21.490 1.00 97.06 213 ALA A N 1
ATOM 1660 C CA . ALA A 1 213 ? 21.594 7.425 -21.313 1.00 97.06 213 ALA A CA 1
ATOM 1661 C C . ALA A 1 213 ? 21.583 6.019 -21.933 1.00 97.06 213 ALA A C 1
ATOM 1663 O O . ALA A 1 213 ? 22.626 5.544 -22.390 1.00 97.06 213 ALA A O 1
ATOM 1664 N N . VAL A 1 214 ? 20.445 5.321 -21.904 1.00 97.25 214 VAL A N 1
ATOM 1665 C CA . VAL A 1 214 ? 20.321 3.962 -22.448 1.00 97.25 214 VAL A CA 1
ATOM 1666 C C . VAL A 1 214 ? 20.069 3.984 -23.953 1.00 97.25 214 VAL A C 1
ATOM 1668 O O . VAL A 1 214 ? 20.754 3.259 -24.668 1.00 97.25 214 VAL A O 1
ATOM 1671 N N . ASN A 1 215 ? 19.136 4.825 -24.418 1.00 95.69 215 ASN A N 1
ATOM 1672 C CA . ASN A 1 215 ? 18.779 5.006 -25.828 1.00 95.69 215 ASN A CA 1
ATOM 1673 C C . ASN A 1 215 ? 18.557 3.682 -26.595 1.00 95.69 215 ASN A C 1
ATOM 1675 O O . ASN A 1 215 ? 19.173 3.441 -27.632 1.00 95.69 215 ASN A O 1
ATOM 1679 N N . ASP A 1 216 ? 17.685 2.814 -26.073 1.00 95.19 216 ASP A N 1
ATOM 1680 C CA . ASP A 1 216 ? 17.320 1.525 -26.678 1.00 95.19 216 ASP A CA 1
ATOM 1681 C C . ASP A 1 216 ? 15.784 1.434 -26.805 1.00 95.19 216 ASP A C 1
ATOM 1683 O O . ASP A 1 216 ? 15.081 1.735 -25.834 1.00 95.19 216 ASP A O 1
ATOM 1687 N N . PRO A 1 217 ? 15.237 1.039 -27.972 1.00 92.31 217 PRO A N 1
ATOM 1688 C CA . PRO A 1 217 ? 13.790 0.970 -28.199 1.00 92.31 217 PRO A CA 1
ATOM 1689 C C . PRO A 1 217 ? 13.069 -0.083 -27.346 1.00 92.31 217 PRO A C 1
ATOM 1691 O O . PRO A 1 217 ? 11.850 -0.019 -27.217 1.00 92.31 217 PRO A O 1
ATOM 1694 N N . ARG A 1 218 ? 13.793 -1.039 -26.749 1.00 92.75 218 ARG A N 1
ATOM 1695 C CA . ARG A 1 218 ? 13.229 -2.048 -25.838 1.00 92.75 218 ARG A CA 1
ATOM 1696 C C . ARG A 1 218 ? 12.957 -1.505 -24.434 1.00 92.75 218 ARG A C 1
ATOM 1698 O O . ARG A 1 218 ? 12.474 -2.248 -23.581 1.00 92.75 218 ARG A O 1
ATOM 1705 N N . VAL A 1 219 ? 13.283 -0.238 -24.163 1.00 95.50 219 VAL A N 1
ATOM 1706 C CA . VAL A 1 219 ? 12.970 0.417 -22.889 1.00 95.50 219 VAL A CA 1
ATOM 1707 C C . VAL A 1 219 ? 11.697 1.242 -23.029 1.00 95.50 219 VAL A C 1
ATOM 1709 O O . VAL A 1 219 ? 11.634 2.196 -23.802 1.00 95.50 219 VAL A O 1
ATOM 1712 N N . VAL A 1 220 ? 10.685 0.907 -22.236 1.00 94.94 220 VAL A N 1
ATOM 1713 C CA . VAL A 1 220 ? 9.393 1.594 -22.211 1.00 94.94 220 VAL A CA 1
ATOM 1714 C C . VAL A 1 220 ? 9.302 2.429 -20.938 1.00 94.94 220 VAL A C 1
ATOM 1716 O O . VAL A 1 220 ? 9.375 1.904 -19.829 1.00 94.94 220 VAL A O 1
ATOM 1719 N N . ASN A 1 221 ? 9.134 3.745 -21.084 1.00 95.31 221 ASN A N 1
ATOM 1720 C CA . ASN A 1 221 ? 8.972 4.651 -19.949 1.00 95.31 221 ASN A CA 1
ATOM 1721 C C 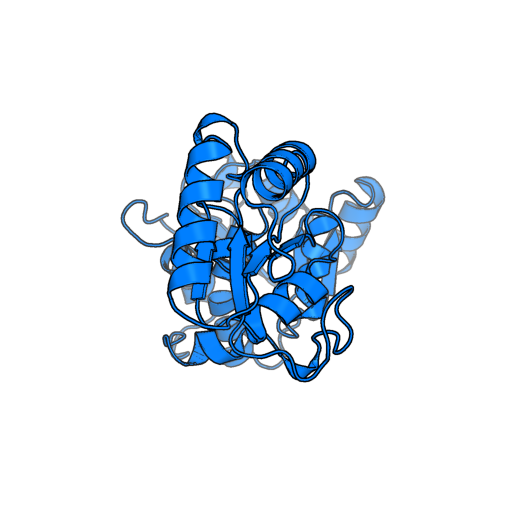. ASN A 1 221 ? 7.491 4.913 -19.647 1.00 95.31 221 ASN A C 1
ATOM 1723 O O . ASN A 1 221 ? 6.822 5.646 -20.383 1.00 95.31 221 ASN A O 1
ATOM 1727 N N . LEU A 1 222 ? 7.011 4.347 -18.539 1.00 95.25 222 LEU A N 1
ATOM 1728 C CA . LEU A 1 222 ? 5.651 4.501 -18.020 1.00 95.25 222 LEU A CA 1
ATOM 1729 C C . LEU A 1 222 ? 5.599 5.287 -16.699 1.00 95.25 222 LEU A C 1
ATOM 1731 O O . LEU A 1 222 ? 4.559 5.327 -16.042 1.00 95.25 222 LEU A O 1
ATOM 1735 N N . VAL A 1 223 ? 6.697 5.938 -16.310 1.00 92.88 223 VAL A N 1
ATOM 1736 C CA . VAL A 1 223 ? 6.740 6.806 -15.126 1.00 92.88 223 VAL A CA 1
ATOM 1737 C C . VAL A 1 223 ? 5.736 7.951 -15.275 1.00 92.88 223 VAL A C 1
ATOM 1739 O O . VAL A 1 223 ? 5.676 8.585 -16.327 1.00 92.88 223 VAL A O 1
ATOM 1742 N N . ASP A 1 224 ? 4.931 8.180 -14.232 1.00 91.00 224 ASP A N 1
ATOM 1743 C CA . ASP A 1 224 ? 3.821 9.148 -14.187 1.00 91.00 224 ASP A CA 1
ATOM 1744 C C . ASP A 1 224 ? 2.710 8.916 -15.231 1.00 91.00 224 ASP A C 1
ATOM 1746 O O . ASP A 1 224 ? 1.874 9.788 -15.468 1.00 91.00 224 ASP A O 1
ATOM 1750 N N . ARG A 1 225 ? 2.666 7.731 -15.860 1.00 92.88 225 ARG A N 1
ATOM 1751 C CA . ARG A 1 225 ? 1.666 7.381 -16.889 1.00 92.88 225 ARG A CA 1
ATOM 1752 C C . ARG A 1 225 ? 0.687 6.298 -16.462 1.00 92.88 225 ARG A C 1
ATOM 1754 O O . ARG A 1 225 ? -0.227 5.984 -17.221 1.00 92.88 225 ARG A O 1
ATOM 1761 N N . LEU A 1 226 ? 0.884 5.719 -15.281 1.00 92.44 226 LEU A N 1
ATOM 1762 C CA . LEU A 1 226 ? 0.092 4.601 -14.788 1.00 92.44 226 LEU A CA 1
ATOM 1763 C C . LEU A 1 226 ? -0.699 5.001 -13.549 1.00 92.44 226 LEU A C 1
ATOM 1765 O O . LEU A 1 226 ? -0.180 5.603 -12.609 1.00 92.44 226 LEU A O 1
ATOM 1769 N N . SER A 1 227 ? -1.964 4.594 -13.527 1.00 90.94 227 SER A N 1
ATOM 1770 C CA . SER A 1 227 ? -2.689 4.437 -12.269 1.00 90.94 227 SER A CA 1
ATOM 1771 C C . SER A 1 227 ? -2.086 3.294 -11.448 1.00 90.94 227 SER A C 1
ATOM 1773 O O . SER A 1 227 ? -1.414 2.414 -11.984 1.00 90.94 227 SER A O 1
ATOM 1775 N N . LEU A 1 228 ? -2.384 3.242 -10.147 1.00 88.62 228 LEU A N 1
ATOM 1776 C CA . LEU A 1 228 ? -1.921 2.144 -9.294 1.00 88.62 228 LEU A CA 1
ATOM 1777 C C . LEU A 1 228 ? -2.390 0.765 -9.797 1.00 88.62 228 LEU A C 1
ATOM 1779 O O . LEU A 1 228 ? -1.622 -0.191 -9.760 1.00 88.62 228 LEU A O 1
ATOM 1783 N N . ALA A 1 229 ? -3.619 0.680 -10.312 1.00 89.94 229 ALA A N 1
ATOM 1784 C CA . ALA A 1 229 ? -4.156 -0.546 -10.898 1.00 89.94 229 ALA A CA 1
ATOM 1785 C C . ALA A 1 229 ? -3.349 -0.986 -12.131 1.00 89.94 229 ALA A C 1
ATOM 1787 O O . ALA A 1 229 ? -3.045 -2.163 -12.289 1.00 89.94 229 ALA A O 1
ATOM 1788 N N . GLN A 1 230 ? -2.948 -0.038 -12.984 1.00 93.25 230 GLN A N 1
ATOM 1789 C CA . GLN A 1 230 ? -2.097 -0.333 -14.139 1.00 93.25 230 GLN A CA 1
ATOM 1790 C C . GLN A 1 230 ? -0.666 -0.689 -13.724 1.00 93.25 230 GLN A C 1
ATOM 1792 O O . GLN A 1 230 ? -0.071 -1.571 -14.332 1.00 93.25 230 GLN A O 1
ATOM 1797 N N . THR A 1 231 ? -0.123 -0.074 -12.668 1.00 92.94 231 THR A N 1
ATOM 1798 C CA . THR A 1 231 ? 1.163 -0.493 -12.088 1.00 92.94 231 THR A CA 1
ATOM 1799 C C . THR A 1 231 ? 1.093 -1.943 -11.611 1.00 92.94 231 THR A C 1
ATOM 1801 O O . THR A 1 231 ? 1.954 -2.735 -11.982 1.00 92.94 231 THR A O 1
ATOM 1804 N N . ALA A 1 232 ? 0.043 -2.327 -10.878 1.00 91.81 232 ALA A N 1
ATOM 1805 C CA . ALA A 1 232 ? -0.182 -3.720 -10.486 1.00 91.81 232 ALA A CA 1
ATOM 1806 C C . ALA A 1 232 ? -0.318 -4.649 -11.711 1.00 91.81 232 ALA A C 1
ATOM 1808 O O . ALA A 1 232 ? 0.232 -5.747 -11.714 1.00 91.81 232 ALA A O 1
ATOM 1809 N N . ALA A 1 233 ? -0.985 -4.200 -12.782 1.00 92.12 233 ALA A N 1
ATOM 1810 C CA . ALA A 1 233 ? -1.107 -4.958 -14.030 1.00 92.12 233 ALA A CA 1
ATOM 1811 C C . ALA A 1 233 ? 0.241 -5.182 -14.736 1.00 92.12 233 ALA A C 1
ATOM 1813 O O . ALA A 1 233 ? 0.458 -6.257 -15.296 1.00 92.12 233 ALA A O 1
ATOM 1814 N N . VAL A 1 234 ? 1.152 -4.199 -14.699 1.00 94.25 234 VAL A N 1
ATOM 1815 C CA . VAL A 1 234 ? 2.536 -4.360 -15.176 1.00 94.25 234 VAL A CA 1
ATOM 1816 C C . VAL A 1 234 ? 3.271 -5.379 -14.315 1.00 94.25 234 VAL A C 1
ATOM 1818 O O . VAL A 1 234 ? 3.837 -6.320 -14.862 1.00 94.25 234 VAL A O 1
ATOM 1821 N N . LEU A 1 235 ? 3.212 -5.230 -12.987 1.00 92.69 235 LEU A N 1
ATOM 1822 C CA . LEU A 1 235 ? 3.902 -6.109 -12.038 1.00 92.69 235 LEU A CA 1
ATOM 1823 C C . LEU A 1 235 ? 3.436 -7.567 -12.139 1.00 92.69 235 LEU A C 1
ATOM 1825 O O . LEU A 1 235 ? 4.251 -8.481 -12.077 1.00 92.69 235 LEU A O 1
ATOM 1829 N N . ALA A 1 236 ? 2.152 -7.801 -12.414 1.00 90.06 236 ALA A N 1
ATOM 1830 C CA . ALA A 1 236 ? 1.622 -9.140 -12.671 1.00 90.06 236 ALA A CA 1
ATOM 1831 C C . ALA A 1 236 ? 2.212 -9.810 -13.935 1.00 90.06 236 ALA A C 1
ATOM 1833 O O . ALA A 1 236 ? 2.142 -11.030 -14.077 1.00 90.06 236 ALA A O 1
ATOM 1834 N N . ARG A 1 237 ? 2.793 -9.031 -14.861 1.00 90.94 237 ARG A N 1
ATOM 1835 C CA . ARG A 1 237 ? 3.452 -9.505 -16.097 1.00 90.94 237 ARG A CA 1
ATOM 1836 C C . ARG A 1 237 ? 4.983 -9.522 -15.980 1.00 90.94 237 ARG A C 1
ATOM 1838 O O . ARG A 1 237 ? 5.665 -9.909 -16.935 1.00 90.94 237 ARG A O 1
ATOM 1845 N N . THR A 1 238 ? 5.523 -9.100 -14.839 1.00 92.94 238 THR A N 1
ATOM 1846 C CA . THR A 1 238 ? 6.955 -8.952 -14.572 1.00 92.94 238 THR A CA 1
ATOM 1847 C C . THR A 1 238 ? 7.605 -10.290 -14.223 1.00 92.94 238 THR A C 1
ATOM 1849 O O . THR A 1 238 ? 7.145 -11.002 -13.337 1.00 92.94 238 THR A O 1
ATOM 1852 N N . ALA A 1 239 ? 8.713 -10.626 -14.890 1.00 92.94 239 ALA A N 1
ATOM 1853 C CA . ALA A 1 239 ? 9.572 -11.751 -14.496 1.00 92.94 239 ALA A CA 1
ATOM 1854 C C . ALA A 1 239 ? 10.636 -11.335 -13.473 1.00 92.94 239 ALA A C 1
ATOM 1856 O O . ALA A 1 239 ? 11.063 -12.147 -12.653 1.00 92.94 239 ALA A O 1
ATOM 1857 N N . LEU A 1 240 ? 11.073 -10.075 -13.526 1.00 93.88 240 LEU A N 1
ATOM 1858 C CA . LEU A 1 240 ? 12.045 -9.519 -12.596 1.00 93.88 240 LEU A CA 1
ATOM 1859 C C . LEU A 1 240 ? 11.715 -8.062 -12.292 1.00 93.88 240 LEU A C 1
ATOM 1861 O O . LEU A 1 240 ? 11.631 -7.238 -13.201 1.00 93.88 240 LEU A O 1
ATOM 1865 N N . TYR A 1 241 ? 11.585 -7.755 -11.006 1.00 94.81 241 TYR A N 1
ATOM 1866 C CA . TYR A 1 241 ? 11.440 -6.398 -10.502 1.00 94.81 241 TYR A CA 1
ATOM 1867 C C . TYR A 1 241 ? 12.745 -5.934 -9.852 1.00 94.81 241 TYR A C 1
ATOM 1869 O O . TYR A 1 241 ? 13.350 -6.661 -9.062 1.00 94.81 241 TYR A O 1
ATOM 1877 N N . VAL A 1 242 ? 13.163 -4.708 -10.160 1.00 94.56 242 VAL A N 1
ATOM 1878 C CA . VAL A 1 242 ? 14.275 -4.029 -9.490 1.00 94.56 242 VAL A CA 1
ATOM 1879 C C . VAL A 1 242 ? 13.802 -2.650 -9.051 1.00 94.56 242 VAL A C 1
ATOM 1881 O O . VAL A 1 242 ? 13.474 -1.810 -9.884 1.00 94.56 242 VAL A O 1
ATOM 1884 N N . GLY A 1 243 ? 13.798 -2.380 -7.751 1.00 91.19 243 GLY A N 1
ATOM 1885 C CA . GLY A 1 243 ? 13.349 -1.090 -7.243 1.00 91.19 243 GLY A CA 1
ATOM 1886 C C . GLY A 1 243 ? 13.924 -0.741 -5.883 1.00 91.19 243 GLY A C 1
ATOM 1887 O O . GLY A 1 243 ? 14.508 -1.579 -5.196 1.00 91.19 243 GLY A O 1
ATOM 1888 N N . CYS A 1 244 ? 13.771 0.526 -5.508 1.00 87.69 244 CYS A N 1
ATOM 1889 C CA . CYS A 1 244 ? 14.086 1.002 -4.164 1.00 87.69 244 CYS A CA 1
ATOM 1890 C C . CYS A 1 244 ? 13.031 0.565 -3.137 1.00 87.69 244 CYS A C 1
ATOM 1892 O O . CYS A 1 244 ? 11.949 0.094 -3.479 1.00 87.69 244 CYS A O 1
ATOM 1894 N N . ASP A 1 245 ? 13.321 0.799 -1.859 1.00 86.44 245 ASP A N 1
ATOM 1895 C CA . ASP A 1 245 ? 12.355 0.669 -0.767 1.00 86.44 245 ASP A CA 1
ATOM 1896 C C . ASP A 1 245 ? 11.198 1.680 -0.919 1.00 86.44 245 ASP A C 1
ATOM 1898 O O . ASP A 1 245 ? 11.337 2.866 -0.596 1.00 86.44 245 ASP A O 1
ATOM 1902 N N . THR A 1 246 ? 10.071 1.207 -1.461 1.00 85.25 246 THR A N 1
ATOM 1903 C CA . THR A 1 246 ? 8.849 1.979 -1.718 1.00 85.25 246 THR A CA 1
ATOM 1904 C C . THR A 1 246 ? 7.600 1.111 -1.583 1.00 85.25 246 THR A C 1
ATOM 1906 O O . THR A 1 246 ? 7.670 -0.115 -1.623 1.00 85.25 246 THR A O 1
ATOM 1909 N N . GLY A 1 247 ? 6.425 1.749 -1.526 1.00 85.75 247 GLY A N 1
ATOM 1910 C CA . GLY A 1 247 ? 5.139 1.045 -1.524 1.00 85.75 247 GLY A CA 1
ATOM 1911 C C . GLY A 1 247 ? 4.936 0.100 -2.713 1.00 85.75 247 GLY A C 1
ATOM 1912 O O . GLY A 1 247 ? 4.284 -0.921 -2.550 1.00 85.75 247 GLY A O 1
ATOM 1913 N N . VAL A 1 248 ? 5.525 0.398 -3.876 1.00 87.88 248 VAL A N 1
ATOM 1914 C CA . VAL A 1 248 ? 5.407 -0.447 -5.076 1.00 87.88 248 VAL A CA 1
ATOM 1915 C C . VAL A 1 248 ? 6.274 -1.702 -4.984 1.00 87.88 248 VAL A C 1
ATOM 1917 O O . VAL A 1 248 ? 5.947 -2.697 -5.600 1.00 87.88 248 VAL A O 1
ATOM 1920 N N . THR A 1 249 ? 7.322 -1.709 -4.160 1.00 89.88 249 THR A N 1
ATOM 1921 C CA . THR A 1 249 ? 8.123 -2.920 -3.902 1.00 89.88 249 THR A CA 1
ATOM 1922 C C . THR A 1 249 ? 7.367 -3.954 -3.066 1.00 89.88 249 THR A C 1
ATOM 1924 O O . THR A 1 249 ? 7.680 -5.139 -3.127 1.00 89.88 249 THR A O 1
ATOM 1927 N N . HIS A 1 250 ? 6.378 -3.518 -2.280 1.00 87.81 250 HIS A N 1
ATOM 1928 C CA . HIS A 1 250 ? 5.472 -4.425 -1.573 1.00 87.81 250 HIS A CA 1
ATOM 1929 C C . HIS A 1 250 ? 4.341 -4.963 -2.459 1.00 87.81 250 HIS A C 1
ATOM 1931 O O . HIS A 1 250 ? 3.691 -5.927 -2.055 1.00 87.81 250 HIS A O 1
ATOM 1937 N N . LEU A 1 251 ? 4.067 -4.300 -3.588 1.00 87.12 251 LEU A N 1
ATOM 1938 C CA . LEU A 1 251 ? 3.007 -4.643 -4.537 1.00 87.12 251 LEU A CA 1
ATOM 1939 C C . LEU A 1 251 ? 3.487 -5.733 -5.496 1.00 87.12 251 LEU A C 1
ATOM 1941 O O . LEU A 1 251 ? 2.671 -6.638 -5.771 1.00 87.12 251 LEU A O 1
#

Foldseek 3Di:
DDLQLVLLLLQLLVLLCQQPVPDAAEAEEAPLNVLLVLWADSHVYYQHCVVDPVVSLVVLCVVQDQEAQQLDQDDPVSLVSQQSSVHPAYFYEPHDPVSVVSGPHYFHQPPPDDSSVSSNRRCCVSNPPRDGQDPVVSVVSTRLVSFDCDAPPDHSPQAAAAEEAQDAVDPVQHDALVVVLVVVVVVVVVDPHQYEYEEEDPCVVSLVSSCVSNVDPSYHYCYNPDDPSSLVNVVVRHPHYHYTPDSSVSD